Protein AF-A0A952XSJ4-F1 (afdb_monomer)

pLDDT: mean 92.62, std 7.2, range [44.25, 98.31]

Secondary structure (DSSP, 8-state):
--------SSHHHHHHHHHHHHHHHHHTT----TTT-----HHHHHHHTTHHHHHHHHHHHHHHHHSPTT-HHHHHHHHHHHHHHHHHHHTTTTSSTTHHHHHHHHHHHHHHTTPPPPHHHHHHHHHH-GGGHHHHHHHHHHH-B-HHHHHHHHHHHHTT----HHHHHHHHHHHHH--B--SS-HHHHHHHHHTTS-SSSHHHHHHHHHHHHHHS-HHHHHHHHHHTHHHHTS-HHHHHHHHHTHHHHTTSTTTHHHHHHHHHTT--HHHHHHHHHHHHHHH-HHHHHTTHHHHH---TTSTTSS-HHHHHHHHHHHH-SSS-HHHHHHHHHHSHHHHT-GGGTS----

Solvent-accessible surface area (backbone atoms only — not comparable to full-atom values): 19118 Å² total; per-residue (Å²): 138,88,82,85,88,85,88,64,95,45,70,68,53,44,53,49,51,52,53,54,50,32,55,56,31,46,79,71,81,41,73,74,59,71,94,75,63,76,92,63,55,74,70,54,41,46,57,32,66,33,51,69,57,54,54,50,51,52,51,52,50,54,53,53,69,71,46,62,90,88,37,70,68,49,57,53,51,50,52,53,48,51,53,53,48,46,56,38,50,78,70,51,66,40,77,54,65,42,21,57,60,53,51,47,50,52,46,48,53,31,43,74,71,53,44,72,70,55,68,69,52,44,40,46,37,57,58,75,30,76,95,40,28,62,55,48,46,47,25,34,16,53,56,29,37,42,71,68,58,43,51,42,55,45,48,31,49,78,71,61,69,54,87,57,57,65,58,50,42,50,49,26,56,35,57,57,44,28,36,71,45,88,80,84,54,51,55,63,45,52,44,58,51,48,75,77,31,52,52,90,43,70,58,34,28,51,22,40,52,50,36,25,63,41,32,27,29,41,66,57,35,50,52,50,52,62,72,25,39,82,54,29,58,74,32,63,68,48,13,29,49,59,28,59,44,44,47,49,35,52,70,39,77,81,49,23,65,57,51,52,56,57,43,68,78,49,43,34,73,63,6,42,56,42,35,49,49,47,48,35,30,27,68,33,52,72,52,42,65,80,44,44,70,70,68,66,53,77,36,83,92,41,57,36,36,51,55,60,74,56,47,38,53,49,52,22,39,66,71,13,85,48,51,58,67,72,58,44,56,48,44,52,68,71,42,39,64,54,75,70,35,57,57,72,68,66,55,27,60,108

Structure (mmCIF, N/CA/C/O backbone):
data_AF-A0A952XSJ4-F1
#
_entry.id   AF-A0A952XSJ4-F1
#
loop_
_atom_site.group_PDB
_atom_site.id
_atom_site.type_symbol
_atom_site.label_atom_id
_atom_site.label_alt_id
_atom_site.label_comp_id
_atom_site.label_asym_id
_atom_site.label_entity_id
_atom_site.label_seq_id
_atom_site.pdbx_PDB_ins_code
_atom_site.Cartn_x
_atom_site.Cartn_y
_atom_site.Cartn_z
_atom_site.occupancy
_atom_site.B_iso_or_equiv
_atom_site.auth_seq_id
_atom_site.auth_comp_id
_atom_site.auth_asym_id
_atom_site.auth_atom_id
_atom_site.pdbx_PDB_model_num
ATOM 1 N N . MET A 1 1 ? -18.927 10.300 4.069 1.00 52.84 1 MET A N 1
ATOM 2 C CA . MET A 1 1 ? -18.981 10.478 5.535 1.00 52.84 1 MET A CA 1
ATOM 3 C C . MET A 1 1 ? -20.440 10.245 5.851 1.00 52.84 1 MET A C 1
ATOM 5 O O . MET A 1 1 ? -21.240 11.119 5.553 1.00 52.84 1 MET A O 1
ATOM 9 N N . ASP A 1 2 ? -20.777 9.019 6.255 1.00 78.81 2 ASP A N 1
ATOM 10 C CA . ASP A 1 2 ? -22.141 8.480 6.088 1.00 78.81 2 ASP A CA 1
ATOM 11 C C . ASP A 1 2 ? -22.774 8.065 7.432 1.00 78.81 2 ASP A C 1
ATOM 13 O O . ASP A 1 2 ? -23.935 7.665 7.471 1.00 78.81 2 ASP A O 1
ATOM 17 N N . ASP A 1 3 ? -22.018 8.171 8.532 1.00 84.12 3 ASP A N 1
ATOM 18 C CA . ASP A 1 3 ? -22.479 7.901 9.897 1.00 84.12 3 ASP A CA 1
ATOM 19 C C . ASP A 1 3 ? -22.974 9.212 10.544 1.00 84.12 3 ASP A C 1
ATOM 21 O O . ASP A 1 3 ? -22.305 10.243 10.439 1.00 84.12 3 ASP A O 1
ATOM 25 N N . ILE A 1 4 ? -24.128 9.172 11.220 1.00 87.94 4 ILE A N 1
ATOM 26 C CA . ILE A 1 4 ? -24.715 10.303 11.958 1.00 87.94 4 ILE A CA 1
ATOM 27 C C . ILE A 1 4 ? -24.872 9.889 13.423 1.00 87.94 4 ILE A C 1
ATOM 29 O O . ILE A 1 4 ? -25.614 8.953 13.718 1.00 87.94 4 ILE A O 1
ATOM 33 N N . ASP A 1 5 ? -24.220 10.622 14.325 1.00 90.19 5 ASP A N 1
ATOM 34 C CA . ASP A 1 5 ? -24.371 10.478 15.774 1.00 90.19 5 ASP A CA 1
ATOM 35 C C . ASP A 1 5 ? -25.090 11.718 16.330 1.00 90.19 5 ASP A C 1
ATOM 37 O O . ASP A 1 5 ? -24.678 12.849 16.063 1.00 90.19 5 ASP A O 1
ATOM 41 N N . ALA A 1 6 ? -26.158 11.524 17.108 1.00 92.12 6 ALA A N 1
ATOM 42 C CA . ALA A 1 6 ? -26.921 12.609 17.725 1.00 92.12 6 ALA A CA 1
ATOM 43 C C . ALA A 1 6 ? -27.308 12.260 19.169 1.00 92.12 6 ALA A C 1
ATOM 45 O O . ALA A 1 6 ? -27.645 11.114 19.465 1.00 92.12 6 ALA A O 1
ATOM 46 N N . GLY A 1 7 ? -27.245 13.252 20.061 1.00 93.75 7 GLY A N 1
ATOM 47 C CA . GLY A 1 7 ? -27.667 13.128 21.457 1.00 93.75 7 GLY A CA 1
ATOM 48 C C . GLY A 1 7 ? -29.055 13.726 21.677 1.00 93.75 7 GLY A C 1
ATOM 49 O O . GLY A 1 7 ? -29.361 14.778 21.120 1.00 93.75 7 GLY A O 1
ATOM 50 N N . THR A 1 8 ? -29.871 13.063 22.492 1.00 95.12 8 THR A N 1
ATOM 51 C CA . THR A 1 8 ? -31.188 13.532 22.954 1.00 95.12 8 THR A CA 1
ATOM 52 C C . THR A 1 8 ? -31.349 13.197 24.434 1.00 95.12 8 THR A C 1
ATOM 54 O O . THR A 1 8 ? -30.651 12.311 24.938 1.00 95.12 8 THR A O 1
ATOM 57 N N . ASP A 1 9 ? -32.276 13.861 25.125 1.00 95.75 9 ASP A N 1
ATOM 58 C CA . ASP A 1 9 ? -32.458 13.672 26.569 1.00 95.75 9 ASP A CA 1
ATOM 59 C C . ASP A 1 9 ? -33.383 12.486 26.883 1.00 95.75 9 ASP A C 1
ATOM 61 O O . ASP A 1 9 ? -33.280 11.866 27.943 1.00 95.75 9 ASP A O 1
ATOM 65 N N . THR A 1 10 ? -34.266 12.123 25.943 1.00 95.75 10 THR A N 1
ATOM 66 C CA . THR A 1 10 ? -35.238 11.027 26.108 1.00 95.75 10 THR A CA 1
ATOM 67 C C . THR A 1 10 ? -35.289 10.071 24.912 1.00 95.75 10 THR A C 1
ATOM 69 O O . THR A 1 10 ? -34.845 10.385 23.802 1.00 95.75 10 THR A O 1
ATOM 72 N N . ILE A 1 11 ? -35.855 8.876 25.126 1.00 95.38 11 ILE A N 1
ATOM 73 C CA . ILE A 1 11 ? -36.054 7.873 24.064 1.00 95.38 11 ILE A CA 1
ATOM 74 C C . ILE A 1 11 ? -37.115 8.357 23.066 1.00 95.38 11 ILE A C 1
ATOM 76 O O . ILE A 1 11 ? -37.016 8.091 21.867 1.00 95.38 11 ILE A O 1
ATOM 80 N N . GLU A 1 12 ? -38.134 9.068 23.542 1.00 96.62 12 GLU A N 1
ATOM 81 C CA . GLU A 1 12 ? -39.190 9.660 22.729 1.00 96.62 12 GLU A CA 1
ATOM 82 C C . GLU A 1 12 ? -38.618 10.669 21.731 1.00 96.62 12 GLU A C 1
ATOM 84 O O . GLU A 1 12 ? -38.947 10.611 20.543 1.00 96.62 12 GLU A O 1
ATOM 89 N N . GLU A 1 13 ? -37.727 11.551 22.187 1.00 96.94 13 GLU A N 1
ATOM 90 C CA . GLU A 1 13 ? -37.010 12.495 21.327 1.00 96.94 13 GLU A CA 1
ATOM 91 C C . GLU A 1 13 ? -36.115 11.783 20.322 1.00 96.94 13 GLU A C 1
ATOM 93 O O . GLU A 1 13 ? -36.167 12.114 19.139 1.00 96.94 13 GLU A O 1
ATOM 98 N N . ALA A 1 14 ? -35.368 10.759 20.748 1.00 95.62 14 ALA A N 1
ATOM 99 C CA . ALA A 1 14 ? -34.543 9.966 19.839 1.00 95.62 14 ALA A CA 1
ATOM 100 C C . ALA A 1 14 ? -35.386 9.346 18.711 1.00 95.62 14 ALA A C 1
ATOM 102 O O . ALA A 1 14 ? -35.019 9.417 17.539 1.00 95.62 14 ALA A O 1
ATOM 103 N N . LYS A 1 15 ? -36.555 8.776 19.038 1.00 95.19 15 LYS A N 1
ATOM 104 C CA . LYS A 1 15 ? -37.475 8.201 18.041 1.00 95.19 15 LYS A CA 1
ATOM 105 C C . LYS A 1 15 ? -38.037 9.255 17.087 1.00 95.19 15 LYS A C 1
ATOM 107 O O . LYS A 1 15 ? -38.144 8.983 15.891 1.00 95.19 15 LYS A O 1
ATOM 112 N N . ARG A 1 16 ? -38.386 10.446 17.591 1.00 96.56 16 ARG A N 1
ATOM 113 C CA . ARG A 1 16 ? -38.839 11.571 16.752 1.00 96.56 16 ARG A CA 1
ATOM 114 C C . ARG A 1 16 ? -37.724 12.034 15.818 1.00 96.56 16 ARG A C 1
ATOM 116 O O . ARG A 1 16 ? -37.949 12.102 14.616 1.00 96.56 16 ARG A O 1
ATOM 123 N N . LEU A 1 17 ? -36.518 12.237 16.345 1.00 95.50 17 LEU A N 1
ATOM 124 C CA . LEU A 1 17 ? -35.349 12.640 15.568 1.00 95.50 17 LEU A CA 1
ATOM 125 C C . LEU A 1 17 ? -35.023 11.631 14.461 1.00 95.50 17 LEU A C 1
ATOM 127 O O . LEU A 1 17 ? -34.777 12.037 13.328 1.00 95.50 17 LEU A O 1
ATOM 131 N N . LEU A 1 18 ? -35.057 10.327 14.754 1.00 94.69 18 LEU A N 1
ATOM 132 C CA . LEU A 1 18 ? -34.841 9.281 13.749 1.00 94.69 18 LEU A CA 1
ATOM 133 C C . LEU A 1 18 ? -35.898 9.316 12.642 1.00 94.69 18 LEU A C 1
ATOM 135 O O . LEU A 1 18 ? -35.538 9.253 11.468 1.00 94.69 18 LEU A O 1
ATOM 139 N N . ARG A 1 19 ? -37.183 9.448 12.997 1.00 94.00 19 ARG A N 1
ATOM 140 C CA . ARG A 1 19 ? -38.276 9.579 12.021 1.00 94.00 19 ARG A CA 1
ATOM 141 C C . ARG A 1 19 ? -38.070 10.803 11.132 1.00 94.00 19 ARG A C 1
ATOM 143 O O . ARG A 1 19 ? -38.152 10.691 9.914 1.00 94.00 19 ARG A O 1
ATOM 150 N N . ASP A 1 20 ? -37.803 11.954 11.737 1.00 95.12 20 ASP A N 1
ATOM 151 C CA . ASP A 1 20 ? -37.698 13.225 11.021 1.00 95.12 20 ASP A CA 1
ATOM 152 C C . ASP A 1 20 ? -36.444 13.249 10.131 1.00 95.12 20 ASP A C 1
ATOM 154 O O . ASP A 1 20 ? -36.496 13.696 8.986 1.00 95.12 20 ASP A O 1
ATOM 158 N N . THR A 1 21 ? -35.339 12.666 10.607 1.00 93.56 21 THR A N 1
ATOM 159 C CA . THR A 1 21 ? -34.119 12.469 9.812 1.00 93.56 21 THR A CA 1
ATOM 160 C C . THR A 1 21 ? -34.380 11.552 8.623 1.00 93.56 21 THR A C 1
ATOM 162 O O . THR A 1 21 ? -33.985 11.888 7.507 1.00 93.56 21 THR A O 1
ATOM 165 N N . ASP A 1 22 ? -35.063 10.420 8.827 1.00 93.12 22 ASP A N 1
ATOM 166 C CA . ASP A 1 22 ? -35.402 9.525 7.721 1.00 93.12 22 ASP A CA 1
ATOM 167 C C . ASP A 1 22 ? -36.266 10.254 6.689 1.00 93.12 22 ASP A C 1
ATOM 169 O O . ASP A 1 22 ? -35.888 10.250 5.525 1.00 93.12 22 ASP A O 1
ATOM 173 N N . LEU A 1 23 ? -37.323 10.974 7.102 1.00 93.88 23 LEU A N 1
ATOM 174 C CA . LEU A 1 23 ? -38.179 11.790 6.221 1.00 93.88 23 LEU A CA 1
ATOM 175 C C . LEU A 1 23 ? -37.375 12.783 5.367 1.00 93.88 23 LEU A C 1
ATOM 177 O O . LEU A 1 23 ? -37.588 12.877 4.154 1.00 93.88 23 LEU A O 1
ATOM 181 N N . VAL A 1 24 ? -36.413 13.486 5.971 1.00 94.19 24 VAL A N 1
ATOM 182 C CA . VAL A 1 24 ? -35.522 14.400 5.242 1.00 94.19 24 VAL A CA 1
ATOM 183 C C . VAL A 1 24 ? -34.656 13.635 4.243 1.00 94.19 24 VAL A C 1
ATOM 185 O O . VAL A 1 24 ? -34.541 14.053 3.089 1.00 94.19 24 VAL A O 1
ATOM 188 N N . LEU A 1 25 ? -34.078 12.501 4.639 1.00 92.81 25 LEU A N 1
ATOM 189 C CA . LEU A 1 25 ? -33.296 11.656 3.736 1.00 92.81 25 LEU A CA 1
ATOM 190 C C . LEU A 1 25 ? -34.156 11.123 2.583 1.00 92.81 25 LEU A C 1
ATOM 192 O O . LEU A 1 25 ? -33.682 11.095 1.445 1.00 92.81 25 LEU A O 1
ATOM 196 N N . GLN A 1 26 ? -35.433 10.809 2.827 1.00 92.88 26 GLN A N 1
ATOM 197 C CA . GLN A 1 26 ? -36.350 10.340 1.790 1.00 92.88 26 GLN A CA 1
ATOM 198 C C . GLN A 1 26 ? -36.538 11.365 0.677 1.00 92.88 26 GLN A C 1
ATOM 200 O O . GLN A 1 26 ? -36.544 10.981 -0.492 1.00 92.88 26 GLN A O 1
ATOM 205 N N . SER A 1 27 ? -36.613 12.656 1.021 1.00 93.88 27 SER A N 1
ATOM 206 C CA . SER A 1 27 ? -36.717 13.741 0.033 1.00 93.88 27 SER A CA 1
ATOM 207 C C . SER A 1 27 ? -35.510 13.808 -0.914 1.00 93.88 27 SER A C 1
ATOM 209 O O . SER A 1 27 ? -35.606 14.345 -2.014 1.00 93.88 27 SER A O 1
ATOM 211 N N . ARG A 1 28 ? -34.377 13.216 -0.510 1.00 93.06 28 ARG A N 1
ATOM 212 C CA . ARG A 1 28 ? -33.127 13.126 -1.277 1.00 93.06 28 ARG A CA 1
ATOM 213 C C . ARG A 1 28 ? -32.866 11.730 -1.847 1.00 93.06 28 ARG A C 1
ATOM 215 O O . ARG A 1 28 ? -31.742 11.445 -2.246 1.00 93.06 28 ARG A O 1
ATOM 222 N N . SER A 1 29 ? -33.877 10.859 -1.881 1.00 93.19 29 SER A N 1
ATOM 223 C CA . SER A 1 29 ? -33.741 9.451 -2.296 1.00 93.19 29 SER A CA 1
ATOM 224 C C . SER A 1 29 ? -32.734 8.645 -1.458 1.00 93.19 29 SER A C 1
ATOM 226 O O . SER A 1 29 ? -32.122 7.697 -1.944 1.00 93.19 29 SER A O 1
ATOM 228 N N . LEU A 1 30 ? -32.573 9.006 -0.183 1.00 93.06 30 LEU A N 1
ATOM 229 C CA . LEU A 1 30 ? -31.774 8.288 0.810 1.00 93.06 30 LEU A CA 1
ATOM 230 C C . LEU A 1 30 ? -32.684 7.675 1.890 1.00 93.06 30 LEU A C 1
ATOM 232 O O . LEU A 1 30 ? -33.871 8.002 2.001 1.00 93.06 30 LEU A O 1
ATOM 236 N N . ARG A 1 31 ? -32.132 6.748 2.677 1.00 91.19 31 ARG A N 1
ATOM 237 C CA . ARG A 1 31 ? -32.808 6.074 3.798 1.00 91.19 31 ARG A CA 1
ATOM 238 C C . ARG A 1 31 ? -31.820 5.789 4.919 1.00 91.19 31 ARG A C 1
ATOM 240 O O . ARG A 1 31 ? -30.653 5.497 4.648 1.00 91.19 31 ARG A O 1
ATOM 247 N N . LEU A 1 32 ? -32.297 5.802 6.162 1.00 91.50 32 LEU A N 1
ATOM 248 C CA . LEU A 1 32 ? -31.538 5.233 7.274 1.00 91.50 32 LEU A CA 1
ATOM 249 C C . LEU A 1 32 ? -31.487 3.704 7.159 1.00 91.50 32 LEU A C 1
ATOM 251 O O . LEU A 1 32 ? -32.463 3.045 6.797 1.00 91.50 32 LEU A O 1
ATOM 255 N N . ASN A 1 33 ? -30.345 3.111 7.506 1.00 91.50 33 ASN A N 1
ATOM 256 C CA . ASN A 1 33 ? -30.227 1.659 7.586 1.00 91.50 33 ASN A CA 1
ATOM 257 C C . ASN A 1 33 ? -30.772 1.170 8.934 1.00 91.50 33 ASN A C 1
ATOM 259 O O . ASN A 1 33 ? -30.042 1.138 9.923 1.00 91.50 33 ASN A O 1
ATOM 263 N N . ALA A 1 34 ? -32.038 0.748 8.954 1.00 83.25 34 ALA A N 1
ATOM 264 C CA . ALA A 1 34 ? -32.731 0.322 10.171 1.00 83.25 34 ALA A CA 1
ATOM 265 C C . ALA A 1 34 ? -31.995 -0.780 10.961 1.00 83.25 34 ALA A C 1
ATOM 267 O O . ALA A 1 34 ? -32.039 -0.782 12.186 1.00 83.25 34 ALA A O 1
ATOM 268 N N . GLY A 1 35 ? -31.274 -1.684 10.285 1.00 84.88 35 GLY A N 1
ATOM 269 C CA . GLY A 1 35 ? -30.493 -2.738 10.946 1.00 84.88 35 GLY A CA 1
ATOM 270 C C . GLY A 1 35 ? -29.221 -2.234 11.641 1.00 84.88 35 GLY A C 1
ATOM 271 O O . GLY A 1 35 ? -28.662 -2.928 12.491 1.00 84.88 35 GLY A O 1
ATOM 272 N N . LYS A 1 36 ? -28.749 -1.034 11.288 1.00 87.44 36 LYS A N 1
ATOM 273 C CA . LYS A 1 36 ? -27.558 -0.395 11.871 1.00 87.44 36 LYS A CA 1
ATOM 274 C C . LYS A 1 36 ? -27.899 0.752 12.821 1.00 87.44 36 LYS A C 1
ATOM 276 O O . LYS A 1 36 ? -27.089 1.055 13.694 1.00 87.44 36 LYS A O 1
ATOM 281 N N . THR A 1 37 ? -29.069 1.367 12.676 1.00 92.06 37 THR A N 1
ATOM 282 C CA . THR A 1 37 ? -29.550 2.437 13.555 1.00 92.06 37 THR A CA 1
ATOM 283 C C . THR A 1 37 ? -29.823 1.901 14.961 1.00 92.06 37 THR A C 1
ATOM 285 O O . THR A 1 37 ? -30.548 0.923 15.134 1.00 92.06 37 THR A O 1
ATOM 288 N N . LYS A 1 38 ? -29.255 2.550 15.982 1.00 92.12 38 LYS A N 1
ATOM 289 C CA . LYS A 1 38 ? -29.433 2.175 17.391 1.00 92.12 38 LYS A CA 1
ATOM 290 C C . LYS A 1 38 ? -29.711 3.41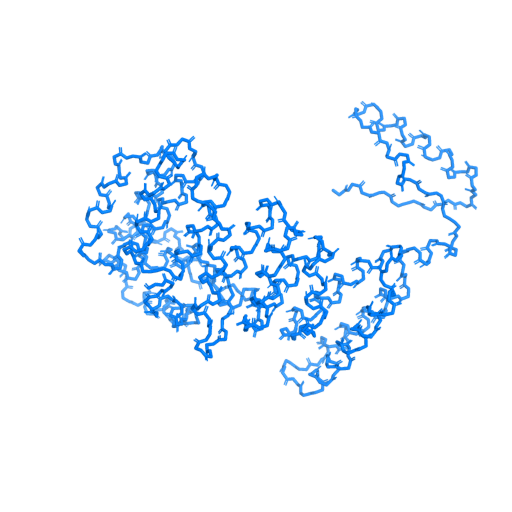2 18.234 1.00 92.12 38 LYS A C 1
ATOM 292 O O . LYS A 1 38 ? -29.005 4.405 18.107 1.00 92.12 38 LYS A O 1
ATOM 297 N N . ILE A 1 39 ? -30.704 3.321 19.114 1.00 94.62 39 ILE A N 1
ATOM 298 C CA . ILE A 1 39 ? -30.856 4.243 20.243 1.00 94.62 39 ILE A CA 1
ATOM 299 C C . ILE A 1 39 ? -30.111 3.599 21.406 1.00 94.62 39 ILE A C 1
ATOM 301 O O . ILE A 1 39 ? -30.397 2.456 21.756 1.00 94.62 39 ILE A O 1
ATOM 305 N N . LEU A 1 40 ? -29.134 4.311 21.954 1.00 94.81 40 LEU A N 1
ATOM 306 C CA . LEU A 1 40 ? -28.295 3.837 23.048 1.00 94.81 40 LEU A CA 1
ATOM 307 C C . LEU A 1 40 ? -28.493 4.759 24.248 1.00 94.81 40 LEU A C 1
ATOM 309 O O . LEU A 1 40 ? -28.513 5.979 24.094 1.00 94.81 40 LEU A O 1
ATOM 313 N N . SER A 1 41 ? -28.579 4.191 25.446 1.00 94.56 41 SER A N 1
ATOM 314 C CA . SER A 1 41 ? -28.410 4.963 26.677 1.00 94.56 41 SER A CA 1
ATOM 315 C C . SER A 1 41 ? -27.001 5.560 26.747 1.00 94.56 41 SER A C 1
ATOM 317 O O . SER A 1 41 ? -26.074 5.097 26.078 1.00 94.56 41 SER A O 1
ATOM 319 N N . ALA A 1 42 ? -26.790 6.551 27.616 1.00 92.12 42 ALA A N 1
ATOM 320 C CA . ALA A 1 42 ? -25.470 7.156 27.799 1.00 92.12 42 ALA A CA 1
ATOM 321 C C . ALA A 1 42 ? -24.378 6.122 28.152 1.00 92.12 42 ALA A C 1
ATOM 323 O O . ALA A 1 42 ? -23.249 6.213 27.667 1.00 92.12 42 ALA A O 1
ATOM 324 N N . ILE A 1 43 ? -24.715 5.109 28.961 1.00 93.06 43 ILE A N 1
ATOM 325 C CA . ILE A 1 43 ? -23.784 4.043 29.363 1.00 93.06 43 ILE A CA 1
ATOM 326 C C . ILE A 1 43 ? -23.441 3.153 28.164 1.00 93.06 43 ILE A C 1
ATOM 328 O O . ILE A 1 43 ? -22.264 2.880 27.911 1.00 93.06 43 ILE A O 1
ATOM 332 N N . GLU A 1 44 ? -24.447 2.729 27.400 1.00 94.12 44 GLU A N 1
ATOM 333 C CA . GLU A 1 44 ? -24.246 1.914 26.200 1.00 94.12 44 GLU A CA 1
ATOM 334 C C . GLU A 1 44 ? -23.473 2.679 25.132 1.00 94.12 44 GLU A C 1
ATOM 336 O O . GLU A 1 44 ? -22.561 2.118 24.534 1.00 94.12 44 GLU A O 1
ATOM 341 N N . ALA A 1 45 ? -23.769 3.964 24.930 1.00 92.38 45 ALA A N 1
ATOM 342 C CA . ALA A 1 45 ? -23.027 4.829 24.026 1.00 92.38 45 ALA A CA 1
ATOM 343 C C . ALA A 1 45 ? -21.558 4.926 24.460 1.00 92.38 45 ALA A C 1
ATOM 345 O O . ALA A 1 45 ? -20.657 4.701 23.653 1.00 92.38 45 ALA A O 1
ATOM 346 N N . PHE A 1 46 ? -21.284 5.162 25.747 1.00 92.19 46 PHE A N 1
ATOM 347 C CA . PHE A 1 46 ? -19.913 5.233 26.259 1.00 92.19 46 PHE A CA 1
ATOM 348 C C . PHE A 1 46 ? -19.116 3.947 25.982 1.00 92.19 46 PHE A C 1
ATOM 350 O O . PHE A 1 46 ? -17.942 4.002 25.591 1.0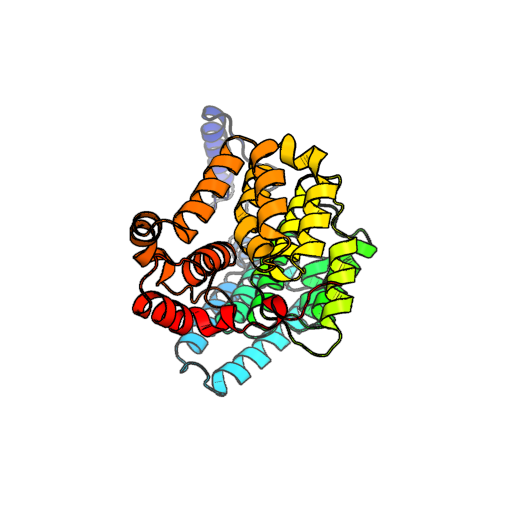0 92.19 46 PHE A O 1
ATOM 357 N N . GLN A 1 47 ? -19.756 2.785 26.146 1.00 92.94 47 GLN A N 1
ATOM 358 C CA . GLN A 1 47 ? -19.169 1.480 25.838 1.00 92.94 47 GLN A CA 1
ATOM 359 C C . GLN A 1 47 ? -19.046 1.240 24.328 1.00 92.94 47 GLN A C 1
ATOM 361 O O . GLN A 1 47 ? -17.999 0.787 23.866 1.00 92.94 47 GLN A O 1
ATOM 366 N N . HIS A 1 48 ? -20.075 1.571 23.550 1.00 93.06 48 HIS A N 1
ATOM 367 C CA . HIS A 1 48 ? -20.122 1.394 22.103 1.00 93.06 48 HIS A CA 1
ATOM 368 C C . HIS A 1 48 ? -19.048 2.232 21.411 1.00 93.06 48 HIS A C 1
ATOM 370 O O . HIS A 1 48 ? -18.265 1.699 20.628 1.00 93.06 48 HIS A O 1
ATOM 376 N N . PHE A 1 49 ? -18.943 3.515 21.761 1.00 92.31 49 PHE A N 1
ATOM 377 C CA . PHE A 1 49 ? -17.942 4.430 21.217 1.00 92.31 49 PHE A CA 1
ATOM 378 C C . PHE A 1 49 ? -16.547 4.232 21.809 1.00 92.31 49 PHE A C 1
ATOM 380 O O . PHE A 1 49 ? -15.592 4.835 21.320 1.00 92.31 49 PHE A O 1
ATOM 387 N N . ARG A 1 50 ? -16.407 3.370 22.828 1.00 94.75 50 ARG A N 1
ATOM 388 C CA . ARG A 1 50 ? -15.126 3.041 23.470 1.00 94.75 50 ARG A CA 1
ATOM 389 C C . ARG A 1 50 ? -14.385 4.297 23.943 1.00 94.75 50 ARG A C 1
ATOM 391 O O . ARG A 1 50 ? -13.166 4.390 23.830 1.00 94.75 50 ARG A O 1
ATOM 398 N N . VAL A 1 51 ? -15.117 5.260 24.513 1.00 93.69 51 VAL A N 1
ATOM 399 C CA . VAL A 1 51 ? -14.611 6.608 24.854 1.00 93.69 51 VAL A CA 1
ATOM 400 C C . VAL A 1 51 ? -13.350 6.550 25.722 1.00 93.69 51 VAL A C 1
ATOM 402 O O . VAL A 1 51 ? -12.396 7.297 25.503 1.00 93.69 51 VAL A O 1
ATOM 405 N N . ARG A 1 52 ? -13.309 5.629 26.694 1.00 94.25 52 ARG A N 1
ATOM 406 C CA . ARG A 1 52 ? -12.128 5.419 27.543 1.00 94.25 52 ARG A CA 1
ATOM 407 C C . ARG A 1 52 ? -10.911 4.953 26.744 1.00 94.25 52 ARG A C 1
ATOM 409 O O . ARG A 1 52 ? -9.821 5.457 26.995 1.00 94.25 52 ARG A O 1
ATOM 416 N N . ASP A 1 53 ? -11.083 4.021 25.809 1.00 96.00 53 ASP A N 1
ATOM 417 C CA . ASP A 1 53 ? -9.977 3.521 24.984 1.00 96.00 53 ASP A CA 1
ATOM 418 C C . ASP A 1 53 ? -9.432 4.626 24.085 1.00 96.00 53 ASP A C 1
ATOM 420 O O . ASP A 1 53 ? -8.220 4.808 24.020 1.00 96.00 53 ASP A O 1
ATOM 424 N N . THR A 1 54 ? -10.314 5.415 23.465 1.00 95.25 54 THR A N 1
ATOM 425 C CA . THR A 1 54 ? -9.922 6.572 22.650 1.00 95.25 54 THR A CA 1
ATOM 426 C C . THR A 1 54 ? -9.054 7.538 23.452 1.00 95.25 54 THR A C 1
ATOM 428 O O . THR A 1 54 ? -7.941 7.836 23.028 1.00 95.25 54 THR A O 1
ATOM 431 N N . ARG A 1 55 ? -9.489 7.921 24.662 1.00 96.56 55 ARG A N 1
ATOM 432 C CA . ARG A 1 55 ? -8.711 8.797 25.558 1.00 96.56 55 ARG A CA 1
ATOM 433 C C . ARG A 1 55 ? -7.368 8.193 25.971 1.00 96.56 55 ARG A C 1
ATOM 435 O O . ARG A 1 55 ? -6.400 8.922 26.169 1.00 96.56 55 ARG A O 1
ATOM 442 N N . VAL A 1 56 ? -7.297 6.875 26.165 1.00 96.75 56 VAL A N 1
ATOM 443 C CA . VAL A 1 56 ? -6.032 6.193 26.484 1.00 96.75 56 VAL A CA 1
ATOM 444 C C . VAL A 1 56 ? -5.082 6.246 25.290 1.00 96.75 56 VAL A C 1
ATOM 446 O O . VAL A 1 56 ? -3.910 6.562 25.476 1.00 96.75 56 VAL A O 1
ATOM 449 N N . LEU A 1 57 ? -5.578 5.988 24.078 1.00 97.25 57 LEU A N 1
ATOM 450 C CA . LEU A 1 57 ? -4.780 6.091 22.859 1.00 97.25 57 LEU A CA 1
ATOM 451 C C . LEU A 1 57 ? -4.293 7.526 22.616 1.00 97.25 57 LEU A C 1
ATOM 453 O O . LEU A 1 57 ? -3.125 7.689 22.280 1.00 97.25 57 LEU A O 1
ATOM 457 N N . ASP A 1 58 ? -5.125 8.544 22.872 1.00 97.62 58 ASP A N 1
ATOM 458 C CA . ASP A 1 58 ? -4.718 9.959 22.808 1.00 97.62 58 ASP A CA 1
ATOM 459 C C . ASP A 1 58 ? -3.520 10.233 23.724 1.00 97.62 58 ASP A C 1
ATOM 461 O O . ASP A 1 58 ? -2.518 10.803 23.301 1.00 97.62 58 ASP A O 1
ATOM 465 N N . LYS A 1 59 ? -3.593 9.771 24.979 1.00 97.44 59 LYS A N 1
ATOM 466 C CA . LYS A 1 59 ? -2.514 9.956 25.959 1.00 97.44 59 LYS A CA 1
ATOM 467 C C . LYS A 1 59 ? -1.231 9.230 25.567 1.00 97.44 59 LYS A C 1
ATOM 469 O O . LYS A 1 59 ? -0.152 9.786 25.745 1.00 97.44 59 LYS A O 1
ATOM 474 N N . ILE A 1 60 ? -1.340 8.002 25.055 1.00 96.19 60 ILE A N 1
ATOM 475 C CA . ILE A 1 60 ? -0.181 7.235 24.576 1.00 96.19 60 ILE A CA 1
ATOM 476 C C . ILE A 1 60 ? 0.476 7.968 23.407 1.00 96.19 60 ILE A C 1
ATOM 478 O O . ILE A 1 60 ? 1.690 8.135 23.399 1.00 96.19 60 ILE A O 1
ATOM 482 N N . GLU A 1 61 ? -0.319 8.434 22.448 1.00 95.94 61 GLU A N 1
ATOM 483 C CA . GLU A 1 61 ? 0.183 9.152 21.282 1.00 95.94 61 GLU A CA 1
ATOM 484 C C . GLU A 1 61 ? 0.838 10.483 21.674 1.00 95.94 61 GLU A C 1
ATOM 486 O O . GLU A 1 61 ? 1.965 10.739 21.263 1.00 95.94 61 GLU A O 1
ATOM 491 N N . SER A 1 62 ? 0.210 11.277 22.551 1.00 96.75 62 SER A N 1
ATOM 492 C CA . SER A 1 62 ? 0.808 12.516 23.074 1.00 96.75 62 SER A CA 1
ATOM 493 C C . SER A 1 62 ? 2.110 12.265 23.835 1.00 96.75 62 SER A C 1
ATOM 495 O O . SER A 1 62 ? 3.064 13.028 23.695 1.00 96.75 62 SER A O 1
ATOM 497 N N . TYR A 1 63 ? 2.179 11.189 24.624 1.00 96.12 63 TYR A N 1
ATOM 498 C CA . TYR A 1 63 ? 3.412 10.806 25.307 1.00 96.12 63 TYR A CA 1
ATOM 499 C C . TYR A 1 63 ? 4.519 10.457 24.306 1.00 96.12 63 TYR A C 1
ATOM 501 O O . TYR A 1 63 ? 5.627 10.975 24.424 1.00 96.12 63 TYR A O 1
ATOM 509 N N . LEU A 1 64 ? 4.223 9.637 23.295 1.00 95.69 64 LEU A N 1
ATOM 510 C CA . LEU A 1 64 ? 5.197 9.256 22.271 1.00 95.69 64 LEU A CA 1
ATOM 511 C C . LEU A 1 64 ? 5.648 10.457 21.425 1.00 95.69 64 LEU A C 1
ATOM 513 O O . LEU A 1 64 ? 6.829 10.558 21.109 1.00 95.69 64 LEU A O 1
ATOM 517 N N . ASP A 1 65 ? 4.742 11.387 21.111 1.00 94.81 65 ASP A N 1
ATOM 518 C CA . ASP A 1 65 ? 5.058 12.633 20.400 1.00 94.81 65 ASP A CA 1
ATOM 519 C C . ASP A 1 65 ? 5.929 13.594 21.223 1.00 94.81 65 ASP A C 1
ATOM 521 O O . ASP A 1 65 ? 6.682 14.378 20.648 1.00 94.81 65 ASP A O 1
ATOM 525 N N . SER A 1 66 ? 5.861 13.525 22.557 1.00 95.56 66 SER A N 1
ATOM 526 C CA . SER A 1 66 ? 6.716 14.325 23.447 1.00 95.56 66 SER A CA 1
ATOM 527 C C . SER A 1 66 ? 8.158 13.812 23.535 1.00 95.56 66 SER A C 1
ATOM 529 O O . SER A 1 66 ? 9.049 14.539 23.976 1.00 95.56 66 SER A O 1
ATOM 531 N N . LEU A 1 67 ? 8.406 12.564 23.122 1.00 93.06 67 LEU A N 1
ATOM 532 C CA . LEU A 1 67 ? 9.733 11.966 23.160 1.00 93.06 67 LEU A CA 1
ATOM 533 C C . LEU A 1 67 ? 10.548 12.368 21.919 1.00 93.06 67 LEU A C 1
ATOM 535 O O . LEU A 1 67 ? 10.008 12.453 20.814 1.00 93.06 67 LEU A O 1
ATOM 539 N N . PRO A 1 68 ? 11.874 12.546 22.052 1.00 89.69 68 PRO A N 1
ATOM 540 C CA . PRO A 1 68 ? 12.744 12.707 20.894 1.00 89.69 68 PRO A CA 1
ATOM 541 C C . PRO A 1 68 ? 12.629 11.515 19.934 1.00 89.69 68 PRO A C 1
ATOM 543 O O . PRO A 1 68 ? 12.521 10.360 20.358 1.00 89.69 68 PRO A O 1
ATOM 546 N N . LYS A 1 69 ? 12.703 11.775 18.624 1.00 81.56 69 LYS A N 1
ATOM 547 C CA . LYS A 1 69 ? 12.700 10.710 17.608 1.00 81.56 69 LYS A CA 1
ATOM 548 C C . LYS A 1 69 ? 13.858 9.737 17.854 1.00 81.56 69 LYS A C 1
ATOM 550 O O . LYS A 1 69 ? 15.005 10.161 17.940 1.00 81.56 69 LYS A O 1
ATOM 555 N N . GLY A 1 70 ? 13.548 8.442 17.930 1.00 78.00 70 GLY A N 1
ATOM 556 C CA . GLY A 1 70 ? 14.535 7.385 18.182 1.00 78.00 70 GLY A CA 1
ATOM 557 C C . GLY A 1 70 ? 14.965 7.245 19.647 1.00 78.00 70 GLY A C 1
ATOM 558 O O . GLY A 1 70 ? 15.944 6.561 19.927 1.00 78.00 70 GLY A O 1
ATOM 559 N N . ALA A 1 71 ? 14.268 7.884 20.594 1.00 88.00 71 ALA A N 1
ATOM 560 C CA . ALA A 1 71 ? 14.556 7.704 22.012 1.00 88.00 71 ALA A CA 1
ATOM 561 C C . ALA A 1 71 ? 14.293 6.244 22.454 1.00 88.00 71 ALA A C 1
ATOM 563 O O . ALA A 1 71 ? 13.187 5.745 22.236 1.00 88.00 71 ALA A O 1
ATOM 564 N N . PRO A 1 72 ? 15.213 5.586 23.191 1.00 91.00 72 PRO A N 1
ATOM 565 C CA . PRO A 1 72 ? 15.006 4.221 23.700 1.00 91.00 72 PRO A CA 1
ATOM 566 C C . PRO A 1 72 ? 13.752 4.058 24.575 1.00 91.00 72 PRO A C 1
ATOM 568 O O . PRO A 1 72 ? 13.169 2.976 24.670 1.00 91.00 72 PRO A O 1
ATOM 571 N N . ALA A 1 73 ? 13.320 5.142 25.228 1.00 92.31 73 ALA A N 1
ATOM 572 C CA . ALA A 1 73 ? 12.077 5.176 25.992 1.00 92.31 73 ALA A CA 1
ATOM 573 C C . ALA A 1 73 ? 10.836 4.965 25.103 1.00 92.31 73 ALA A C 1
ATOM 575 O O . ALA A 1 73 ? 9.900 4.288 25.532 1.00 92.31 73 ALA A O 1
ATOM 576 N N . ALA A 1 74 ? 10.844 5.485 23.868 1.00 93.19 74 ALA A N 1
ATOM 577 C CA . ALA A 1 74 ? 9.749 5.315 22.917 1.00 93.19 74 ALA A CA 1
ATOM 578 C C . ALA A 1 74 ? 9.626 3.847 22.492 1.00 93.19 74 ALA A C 1
ATOM 580 O O . ALA A 1 74 ? 8.538 3.282 22.576 1.00 93.19 74 ALA A O 1
ATOM 581 N N . ASP A 1 75 ? 10.742 3.197 22.153 1.00 93.25 75 ASP A N 1
ATOM 582 C CA . ASP A 1 75 ? 10.760 1.777 21.777 1.00 93.25 75 ASP A CA 1
ATOM 583 C C . ASP A 1 75 ? 10.268 0.878 22.913 1.00 93.25 75 ASP A C 1
ATOM 585 O O . ASP A 1 75 ? 9.474 -0.044 22.702 1.00 93.25 75 ASP A O 1
ATOM 589 N N . ARG A 1 76 ? 10.680 1.173 24.153 1.00 95.06 76 ARG A N 1
ATOM 590 C CA . ARG A 1 76 ? 10.197 0.451 25.336 1.00 95.06 76 ARG A CA 1
ATOM 591 C C . ARG A 1 76 ? 8.688 0.619 25.519 1.00 95.06 76 ARG A C 1
ATOM 593 O O . ARG A 1 76 ? 7.993 -0.370 25.761 1.00 95.06 76 ARG A O 1
ATOM 600 N N . ALA A 1 77 ? 8.179 1.845 25.398 1.00 95.62 77 ALA A N 1
ATOM 601 C CA . ALA A 1 77 ? 6.753 2.133 25.518 1.00 95.62 77 ALA A CA 1
ATOM 602 C C . ALA A 1 77 ? 5.939 1.441 24.412 1.00 95.62 77 ALA A C 1
ATOM 604 O O . ALA A 1 77 ? 4.935 0.792 24.709 1.00 95.62 77 ALA A O 1
ATOM 605 N N . LEU A 1 78 ? 6.408 1.499 23.164 1.00 96.50 78 LEU A N 1
ATOM 606 C CA . LEU A 1 78 ? 5.794 0.834 22.013 1.00 96.50 78 LEU A CA 1
ATOM 607 C C . LEU A 1 78 ? 5.801 -0.692 22.157 1.00 96.50 78 LEU A C 1
ATOM 609 O O . LEU A 1 78 ? 4.791 -1.328 21.874 1.00 96.50 78 LEU A O 1
ATOM 613 N N . SER A 1 79 ? 6.875 -1.282 22.685 1.00 96.44 79 SER A N 1
ATOM 614 C CA . SER A 1 79 ? 6.948 -2.722 22.969 1.00 96.44 79 SER A CA 1
ATOM 615 C C . SER A 1 79 ? 5.934 -3.167 24.028 1.00 96.44 79 SER A C 1
ATOM 617 O O . SER A 1 79 ? 5.260 -4.190 23.873 1.00 96.44 79 SER A O 1
ATOM 619 N N . ILE A 1 80 ? 5.785 -2.404 25.116 1.00 96.75 80 ILE A N 1
ATOM 620 C CA . ILE A 1 80 ? 4.760 -2.671 26.137 1.00 96.75 80 ILE A CA 1
ATOM 621 C C . ILE A 1 80 ? 3.362 -2.519 25.529 1.00 96.75 80 ILE A C 1
ATOM 623 O O . ILE A 1 80 ? 2.505 -3.381 25.731 1.00 96.75 80 ILE A O 1
ATOM 627 N N . PHE A 1 81 ? 3.145 -1.455 24.758 1.00 97.12 81 PHE A N 1
ATOM 628 C CA . PHE A 1 81 ? 1.879 -1.172 24.097 1.00 97.12 81 PHE A CA 1
ATOM 629 C C . PHE A 1 81 ? 1.480 -2.282 23.115 1.00 97.12 81 PHE A C 1
ATOM 631 O O . PHE A 1 81 ? 0.385 -2.826 23.234 1.00 97.12 81 PHE A O 1
ATOM 638 N N . ALA A 1 82 ? 2.377 -2.689 22.215 1.00 97.44 82 ALA A N 1
ATOM 639 C CA . ALA A 1 82 ? 2.139 -3.753 21.243 1.00 97.44 82 ALA A CA 1
ATOM 640 C C . ALA A 1 82 ? 1.789 -5.087 21.924 1.00 97.44 82 ALA A C 1
ATOM 642 O O . ALA A 1 82 ? 0.797 -5.717 21.559 1.00 97.44 82 ALA A O 1
ATOM 643 N N . ARG A 1 83 ? 2.527 -5.478 22.975 1.00 96.88 83 ARG A N 1
ATOM 644 C CA . ARG A 1 83 ? 2.220 -6.687 23.765 1.00 96.88 83 ARG A CA 1
ATOM 645 C C . ARG A 1 83 ? 0.866 -6.604 24.465 1.00 96.88 83 ARG A C 1
ATOM 647 O O . ARG A 1 83 ? 0.120 -7.580 24.494 1.00 96.88 83 ARG A O 1
ATOM 654 N N . ALA A 1 84 ? 0.529 -5.448 25.035 1.00 96.75 84 ALA A N 1
ATOM 655 C CA . ALA A 1 84 ? -0.765 -5.250 25.682 1.00 96.75 84 ALA A CA 1
ATOM 656 C C . ALA A 1 84 ? -1.925 -5.355 24.680 1.00 96.75 84 ALA A C 1
ATOM 658 O O . ALA A 1 84 ? -2.988 -5.878 25.013 1.00 96.75 84 ALA A O 1
ATOM 659 N N . VAL A 1 85 ? -1.722 -4.870 23.457 1.00 96.69 85 VAL A N 1
ATOM 660 C CA . VAL A 1 85 ? -2.717 -4.910 22.382 1.00 96.69 85 VAL A CA 1
ATOM 661 C C . VAL A 1 85 ? -2.910 -6.330 21.874 1.00 96.69 85 VAL A C 1
ATOM 663 O O . VAL A 1 85 ? -4.052 -6.764 21.769 1.00 96.69 85 VAL A O 1
ATOM 666 N N . ASP A 1 86 ? -1.826 -7.060 21.627 1.00 96.94 86 ASP A N 1
ATOM 667 C CA . ASP A 1 86 ? -1.871 -8.470 21.233 1.00 96.94 86 ASP A CA 1
ATOM 668 C C . ASP A 1 86 ? -2.602 -9.324 22.281 1.00 96.94 86 ASP A C 1
ATOM 670 O O . ASP A 1 86 ? -3.553 -10.042 21.967 1.00 96.94 86 ASP A O 1
ATOM 674 N N . LYS A 1 87 ? -2.284 -9.125 23.569 1.00 97.06 87 LYS A N 1
ATOM 675 C CA . LYS A 1 87 ? -3.007 -9.768 24.676 1.00 97.06 87 LYS A CA 1
ATOM 676 C C . LYS A 1 87 ? -4.497 -9.413 24.699 1.00 97.06 87 LYS A C 1
ATOM 678 O O . LYS A 1 87 ? -5.337 -10.284 24.896 1.00 97.06 87 LYS A O 1
ATOM 683 N N . LYS A 1 88 ? -4.858 -8.141 24.511 1.00 96.31 88 LYS A N 1
ATOM 684 C CA . LYS A 1 88 ? -6.271 -7.731 24.438 1.00 96.31 88 LYS A CA 1
ATOM 685 C C . LYS A 1 88 ? -6.972 -8.354 23.228 1.00 96.31 88 LYS A C 1
ATOM 687 O O . LYS A 1 88 ? -8.138 -8.735 23.324 1.00 96.31 88 LYS A O 1
ATOM 692 N N . TYR A 1 89 ? -6.276 -8.465 22.100 1.00 96.94 89 TYR A N 1
ATOM 693 C CA . TYR A 1 89 ? -6.814 -9.063 20.887 1.00 96.94 89 TYR A CA 1
ATOM 694 C C . TYR A 1 89 ? -7.127 -10.546 21.081 1.00 96.94 89 TYR A C 1
ATOM 696 O O . TYR A 1 89 ? -8.255 -10.958 20.807 1.00 96.94 89 TYR A O 1
ATOM 704 N N . SER A 1 90 ? -6.189 -11.321 21.635 1.00 95.25 90 SER A N 1
ATOM 705 C CA . SER A 1 90 ? -6.394 -12.752 21.905 1.00 95.25 90 SER A CA 1
ATOM 706 C C . SER A 1 90 ? -7.541 -13.016 22.888 1.00 95.25 90 SER A C 1
ATOM 708 O O . SER A 1 90 ? -8.230 -14.026 22.782 1.00 95.25 90 SER A O 1
ATOM 710 N N . GLN A 1 91 ? -7.832 -12.062 23.776 1.00 95.94 91 GLN A N 1
ATOM 711 C CA . GLN A 1 91 ? -8.979 -12.087 24.691 1.00 95.94 91 GLN A CA 1
ATOM 712 C C . GLN A 1 91 ? -10.309 -11.640 24.050 1.00 95.94 91 GLN A C 1
ATOM 714 O O . GLN A 1 91 ? -11.330 -11.565 24.730 1.00 95.94 91 GLN A O 1
ATOM 719 N N . GLY A 1 92 ? -10.331 -11.308 22.755 1.00 95.06 92 GLY A N 1
ATOM 720 C CA . GLY A 1 92 ? -11.538 -10.871 22.046 1.00 95.06 92 GLY A CA 1
ATOM 721 C C . GLY A 1 92 ? -12.003 -9.450 22.385 1.00 95.06 92 GLY A C 1
ATOM 722 O O . GLY A 1 92 ? -13.133 -9.085 22.063 1.00 95.06 92 GLY A O 1
ATOM 723 N N . TYR A 1 93 ? -11.147 -8.623 22.994 1.00 95.06 93 TYR A N 1
ATOM 724 C CA . TYR A 1 93 ? -11.502 -7.295 23.516 1.00 95.06 93 TYR A CA 1
ATOM 725 C C . TYR A 1 93 ? -12.049 -6.315 22.462 1.00 95.06 93 TYR A C 1
ATOM 727 O O . TYR A 1 93 ? -12.797 -5.391 22.796 1.00 95.06 93 TYR A O 1
ATOM 735 N N . PHE A 1 94 ? -11.670 -6.508 21.195 1.00 95.75 94 PHE A N 1
ATOM 736 C CA . PHE A 1 94 ? -12.010 -5.630 20.072 1.00 95.75 94 PHE A CA 1
ATOM 737 C C . PHE A 1 94 ? -13.242 -6.084 19.270 1.00 95.75 94 PHE A C 1
ATOM 739 O O . PHE A 1 94 ? -13.571 -5.446 18.275 1.00 95.75 94 PHE A O 1
ATOM 746 N N . LYS A 1 95 ? -13.936 -7.156 19.682 1.00 91.62 95 LYS A N 1
ATOM 747 C CA . LYS A 1 95 ? -15.082 -7.715 18.936 1.00 91.62 95 LYS A CA 1
ATOM 748 C C . LYS A 1 95 ? -16.361 -6.868 19.005 1.00 91.62 95 LYS A C 1
ATOM 750 O O . LYS A 1 95 ? -17.219 -7.005 18.143 1.00 91.62 95 LYS A O 1
ATOM 755 N N . ASN A 1 96 ? -16.494 -6.010 20.017 1.00 89.44 96 ASN A N 1
ATOM 756 C CA . ASN A 1 96 ? -17.737 -5.293 20.315 1.00 89.44 96 ASN A CA 1
ATOM 757 C C . ASN A 1 96 ? -17.616 -3.783 20.072 1.00 89.44 96 ASN A C 1
ATOM 759 O O . ASN A 1 96 ? -16.555 -3.192 20.293 1.00 89.44 96 ASN A O 1
ATOM 763 N N . GLY A 1 97 ? -18.737 -3.153 19.702 1.00 88.94 97 GLY A N 1
ATOM 764 C CA . GLY A 1 97 ? -18.828 -1.709 19.463 1.00 88.94 97 GLY A CA 1
ATOM 765 C C . GLY A 1 97 ? -17.779 -1.220 18.462 1.00 88.94 97 GLY A C 1
ATOM 766 O O . GLY A 1 97 ? -17.450 -1.909 17.501 1.00 88.94 97 GLY A O 1
ATOM 767 N N . ASN A 1 98 ? -17.181 -0.065 18.738 1.00 93.75 98 ASN A N 1
ATOM 768 C CA . ASN A 1 98 ? -16.082 0.499 17.956 1.00 93.75 98 ASN A CA 1
ATOM 769 C C . ASN A 1 98 ? -14.721 -0.178 18.219 1.00 93.75 98 ASN A C 1
ATOM 771 O O . ASN A 1 98 ? -13.679 0.413 17.940 1.00 93.75 98 ASN A O 1
ATOM 775 N N . GLY A 1 99 ? -14.692 -1.412 18.734 1.00 95.56 99 GLY A N 1
ATOM 776 C CA . GLY A 1 99 ? -13.459 -2.151 19.010 1.00 95.56 99 GLY A CA 1
ATOM 777 C C . GLY A 1 99 ? -12.538 -2.282 17.790 1.00 95.56 99 GLY A C 1
ATOM 778 O O . GLY A 1 99 ? -11.336 -2.053 17.913 1.00 95.56 99 GLY A O 1
ATOM 779 N N . GLU A 1 100 ? -13.087 -2.532 16.597 1.00 94.81 100 GLU A N 1
ATOM 780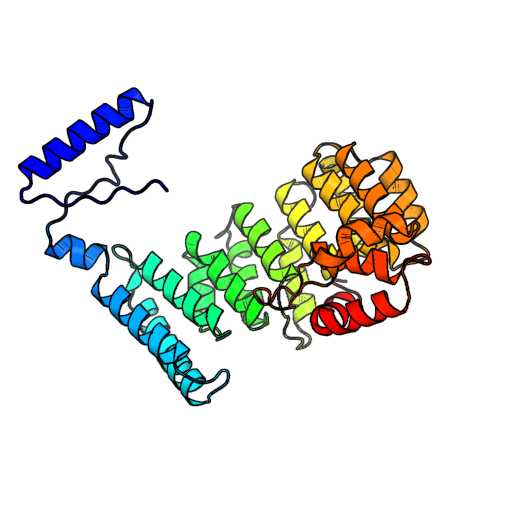 C CA . GLU A 1 100 ? -12.302 -2.567 15.353 1.00 94.81 100 GLU A CA 1
ATOM 781 C C . GLU A 1 100 ? -11.696 -1.191 15.008 1.00 94.81 100 GLU A C 1
ATOM 783 O O . GLU A 1 100 ? -10.540 -1.116 14.588 1.00 94.81 100 GLU A O 1
ATOM 788 N N . LYS A 1 101 ? -12.416 -0.085 15.268 1.00 95.00 101 LYS A N 1
ATOM 789 C CA . LYS A 1 101 ? -11.882 1.282 15.104 1.00 95.00 101 LYS A CA 1
ATOM 790 C C . LYS A 1 101 ? -10.718 1.538 16.074 1.00 95.00 101 LYS A C 1
ATOM 792 O O . LYS A 1 101 ? -9.706 2.111 15.669 1.00 95.00 101 LYS A O 1
ATOM 797 N N . ILE A 1 102 ? -10.820 1.067 17.322 1.00 97.56 102 ILE A N 1
ATOM 798 C CA . ILE A 1 102 ? -9.726 1.138 18.307 1.00 97.56 102 ILE A CA 1
ATOM 799 C C . ILE A 1 102 ? -8.516 0.320 17.836 1.00 97.56 102 ILE A C 1
ATOM 801 O O . ILE A 1 102 ? -7.394 0.824 17.872 1.00 97.56 102 ILE A O 1
ATOM 805 N N . LEU A 1 103 ? -8.722 -0.904 17.340 1.00 97.88 103 LEU A N 1
ATOM 806 C CA . LEU A 1 103 ? -7.638 -1.735 16.809 1.00 97.88 103 LEU A CA 1
ATOM 807 C C . LEU A 1 103 ? -6.958 -1.076 15.599 1.00 97.88 103 LEU A C 1
ATOM 809 O O . LEU A 1 103 ? -5.730 -1.011 15.550 1.00 97.88 103 LEU A O 1
ATOM 813 N N . LYS A 1 104 ? -7.734 -0.501 14.670 1.00 97.94 104 LYS A N 1
ATOM 814 C CA . LYS A 1 104 ? -7.202 0.281 13.542 1.00 97.94 104 LYS A CA 1
ATOM 815 C C . LYS A 1 104 ? -6.314 1.424 14.015 1.00 97.94 104 LYS A C 1
ATOM 817 O O . LYS A 1 104 ? -5.218 1.609 13.491 1.00 97.94 104 LYS A O 1
ATOM 822 N N . ARG A 1 105 ? -6.780 2.188 15.008 1.00 97.62 105 ARG A N 1
ATOM 823 C CA . ARG A 1 105 ? -6.035 3.325 15.555 1.00 97.62 105 ARG A CA 1
ATOM 824 C C . ARG A 1 105 ? -4.735 2.876 16.218 1.00 97.62 105 ARG A C 1
ATOM 826 O O . ARG A 1 105 ? -3.704 3.504 16.007 1.00 97.62 105 ARG A O 1
ATOM 833 N N . THR A 1 106 ? -4.757 1.756 16.933 1.00 97.94 106 THR A N 1
ATOM 834 C CA . THR A 1 106 ? -3.549 1.141 17.484 1.00 97.94 106 THR A CA 1
ATOM 835 C C . THR A 1 106 ? -2.532 0.775 16.403 1.00 97.94 106 THR A C 1
ATOM 837 O O . THR A 1 106 ? -1.367 1.151 16.518 1.00 97.94 106 THR A O 1
ATOM 840 N N . ILE A 1 107 ? -2.958 0.096 15.332 1.00 98.31 107 ILE A N 1
ATOM 841 C CA . ILE A 1 107 ? -2.083 -0.205 14.186 1.00 98.31 107 ILE A CA 1
ATOM 842 C C . ILE A 1 107 ? -1.551 1.103 13.574 1.00 98.31 107 ILE A C 1
ATOM 844 O O . ILE A 1 107 ? -0.380 1.196 13.218 1.00 98.31 107 ILE A O 1
ATOM 848 N N . GLY A 1 108 ? -2.390 2.140 13.499 1.00 97.75 108 GLY A N 1
ATOM 849 C CA . GLY A 1 108 ? -2.012 3.482 13.057 1.00 97.75 108 GLY A CA 1
ATOM 850 C C . GLY A 1 108 ? -0.891 4.110 13.890 1.00 97.75 108 GLY A C 1
ATOM 851 O O . GLY A 1 108 ? 0.063 4.631 13.314 1.00 97.75 108 GLY A O 1
ATOM 852 N N . ILE A 1 109 ? -0.959 4.005 15.220 1.00 97.25 109 ILE A N 1
ATOM 853 C CA . ILE A 1 109 ? 0.106 4.459 16.128 1.00 97.25 109 ILE A CA 1
ATOM 854 C C . ILE A 1 109 ? 1.398 3.691 15.834 1.00 97.25 109 ILE A C 1
ATOM 856 O O . ILE A 1 109 ? 2.433 4.306 15.595 1.00 97.25 109 ILE A O 1
ATOM 860 N N . LEU A 1 110 ? 1.343 2.359 15.757 1.00 97.19 110 LEU A N 1
ATOM 861 C CA . LEU A 1 110 ? 2.523 1.546 15.437 1.00 97.19 110 LEU A CA 1
ATOM 862 C C . LEU A 1 110 ? 3.125 1.921 14.070 1.00 97.19 110 LEU A C 1
ATOM 864 O O . LEU A 1 110 ? 4.337 2.085 13.950 1.00 97.19 110 LEU A O 1
ATOM 868 N N . ASN A 1 111 ? 2.286 2.185 13.064 1.00 96.56 111 ASN A N 1
ATOM 869 C CA . ASN A 1 111 ? 2.717 2.681 11.756 1.00 96.56 111 ASN A CA 1
ATOM 870 C C . ASN A 1 111 ? 3.412 4.046 11.828 1.00 96.56 111 ASN A C 1
ATOM 872 O O . ASN A 1 111 ? 4.415 4.249 11.145 1.00 96.56 111 ASN A O 1
ATOM 876 N N . LYS A 1 112 ? 2.890 4.989 12.626 1.00 94.19 112 LYS A N 1
ATOM 877 C CA . LYS A 1 112 ? 3.456 6.341 12.792 1.00 94.19 112 LYS A CA 1
ATOM 878 C C . LYS A 1 112 ? 4.892 6.285 13.312 1.00 94.19 112 LYS A C 1
ATOM 880 O O . LYS A 1 112 ? 5.742 7.026 12.823 1.00 94.19 112 LYS A O 1
ATOM 885 N N . TYR A 1 113 ? 5.170 5.368 14.237 1.00 93.81 113 TYR A N 1
ATOM 886 C CA . TYR A 1 113 ? 6.498 5.191 14.834 1.00 93.81 113 TYR A CA 1
ATOM 887 C C . TYR A 1 113 ? 7.319 4.063 14.198 1.00 93.81 113 TYR A C 1
ATOM 889 O O . TYR A 1 113 ? 8.369 3.713 14.720 1.00 93.81 113 TYR A O 1
ATOM 897 N N . SER A 1 114 ? 6.885 3.512 13.056 1.00 94.31 114 SER A N 1
ATOM 898 C CA . SER A 1 114 ? 7.576 2.406 12.367 1.00 94.31 114 SER A CA 1
ATOM 899 C C . SER A 1 114 ? 7.832 1.181 13.260 1.00 94.31 114 SER A C 1
ATOM 901 O O . SER A 1 114 ? 8.818 0.468 13.073 1.00 94.31 114 SER A O 1
ATOM 903 N N . PHE A 1 115 ? 6.946 0.929 14.226 1.00 96.00 115 PHE A N 1
ATOM 904 C CA . PHE A 1 115 ? 7.043 -0.197 15.145 1.00 96.00 115 PHE A CA 1
ATOM 905 C C . PHE A 1 115 ? 6.246 -1.385 14.612 1.00 96.00 115 PHE A C 1
ATOM 907 O O . PHE A 1 115 ? 5.100 -1.232 14.184 1.00 96.00 115 PHE A O 1
ATOM 914 N N . ARG A 1 116 ? 6.848 -2.573 14.632 1.00 96.94 116 ARG A N 1
ATOM 915 C CA . ARG A 1 116 ? 6.269 -3.767 14.015 1.00 96.94 116 ARG A CA 1
ATOM 916 C C . ARG A 1 116 ? 5.098 -4.318 14.831 1.00 96.94 116 ARG A C 1
ATOM 918 O O . ARG A 1 116 ? 5.163 -4.401 16.058 1.00 96.94 116 ARG A O 1
ATOM 925 N N . LEU A 1 117 ? 4.036 -4.721 14.140 1.00 97.75 117 LEU A N 1
ATO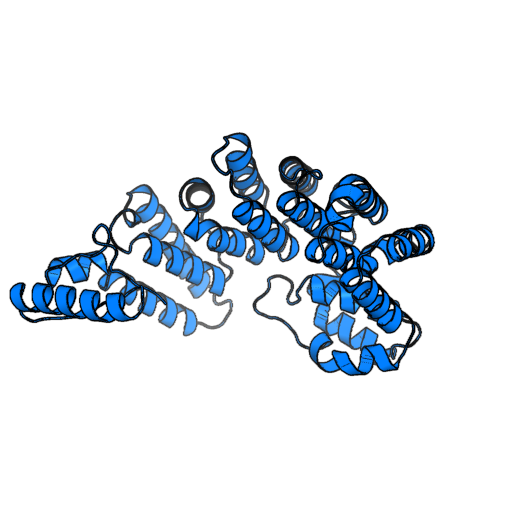M 926 C CA . LEU A 1 117 ? 2.955 -5.506 14.724 1.00 97.75 117 LEU A CA 1
ATOM 927 C C . LEU A 1 117 ? 3.463 -6.881 15.181 1.00 97.75 117 LEU A C 1
ATOM 929 O O . LEU A 1 117 ? 4.199 -7.517 14.437 1.00 97.75 117 LEU A O 1
ATOM 933 N N . PRO A 1 118 ? 3.031 -7.388 16.347 1.00 97.44 118 PRO A N 1
ATOM 934 C CA . PRO A 1 118 ? 3.286 -8.776 16.722 1.00 97.44 118 PRO A CA 1
ATOM 935 C C . PRO A 1 118 ? 2.795 -9.748 15.641 1.00 97.44 118 PRO A C 1
ATOM 937 O O . PRO A 1 118 ? 1.688 -9.585 15.130 1.00 97.44 118 PRO A O 1
ATOM 940 N N . ASP A 1 119 ? 3.594 -10.763 15.315 1.00 97.12 119 ASP A N 1
ATOM 941 C CA . ASP A 1 119 ? 3.372 -11.646 14.158 1.00 97.12 119 ASP A CA 1
ATOM 942 C C . ASP A 1 119 ? 2.005 -12.343 14.205 1.00 97.12 119 ASP A C 1
ATOM 944 O O . ASP A 1 119 ? 1.271 -12.373 13.214 1.00 97.12 119 ASP A O 1
ATOM 948 N N . ALA A 1 120 ? 1.612 -12.822 15.390 1.00 96.44 120 ALA A N 1
ATOM 949 C CA . ALA A 1 120 ? 0.304 -13.429 15.618 1.00 96.44 120 ALA A CA 1
ATOM 950 C C . ALA A 1 120 ? -0.845 -12.439 15.362 1.00 96.44 120 ALA A C 1
ATOM 952 O O . ALA A 1 120 ? -1.837 -12.790 14.718 1.00 96.44 120 ALA A O 1
ATOM 953 N N . LEU A 1 121 ? -0.693 -11.187 15.810 1.00 97.62 121 LEU A N 1
ATOM 954 C CA . LEU A 1 121 ? -1.669 -10.128 15.571 1.00 97.62 121 LEU A CA 1
ATOM 955 C C . LEU A 1 121 ? -1.731 -9.749 14.089 1.00 97.62 121 LEU A C 1
ATOM 957 O O . LEU A 1 121 ? -2.828 -9.589 13.561 1.00 97.62 121 LEU A O 1
ATOM 961 N N . PHE A 1 122 ? -0.590 -9.630 13.402 1.00 98.25 122 PHE A N 1
ATOM 962 C CA . PHE A 1 122 ? -0.552 -9.371 11.961 1.00 98.25 122 PHE A CA 1
ATOM 963 C C . PHE A 1 122 ? -1.305 -10.463 11.193 1.00 98.25 122 PHE A C 1
ATOM 965 O O . PHE A 1 122 ? -2.233 -10.154 10.442 1.00 98.25 122 PHE A O 1
ATOM 972 N N . ALA A 1 123 ? -0.968 -11.733 11.434 1.00 97.31 123 ALA A N 1
ATOM 973 C CA . ALA A 1 123 ? -1.610 -12.867 10.778 1.00 97.31 123 ALA A CA 1
ATOM 974 C C . ALA A 1 123 ? -3.121 -12.907 11.058 1.00 97.31 123 ALA A C 1
ATOM 976 O O . ALA A 1 123 ? -3.922 -13.084 10.137 1.00 97.31 123 ALA A O 1
ATOM 977 N N . ALA A 1 124 ? -3.531 -12.676 12.308 1.00 96.06 124 ALA A N 1
ATOM 978 C CA . ALA A 1 124 ? -4.941 -12.641 12.679 1.00 96.06 124 ALA A CA 1
ATOM 979 C C . ALA A 1 124 ? -5.695 -11.473 12.024 1.00 96.06 124 ALA A C 1
ATOM 981 O O . ALA A 1 124 ? -6.804 -11.665 11.526 1.00 96.06 124 ALA A O 1
ATOM 982 N N . VAL A 1 125 ? -5.094 -10.281 11.962 1.00 96.44 125 VAL A N 1
ATOM 983 C CA . VAL A 1 125 ? -5.686 -9.108 11.304 1.00 96.44 125 VAL A CA 1
ATOM 984 C C . VAL A 1 125 ? -5.850 -9.345 9.806 1.00 96.44 125 VAL A C 1
ATOM 986 O O . VAL A 1 125 ? -6.937 -9.120 9.274 1.00 96.44 125 VAL A O 1
ATOM 989 N N . VAL A 1 126 ? -4.814 -9.844 9.127 1.00 96.06 126 VAL A N 1
ATOM 990 C CA . VAL A 1 126 ? -4.881 -10.139 7.688 1.00 96.06 126 VAL A CA 1
ATOM 991 C C . VAL A 1 126 ? -5.968 -11.174 7.397 1.00 96.06 126 VAL A C 1
ATOM 993 O O . VAL A 1 126 ? -6.758 -11.007 6.465 1.00 96.06 126 VAL A O 1
ATOM 996 N N . ARG A 1 127 ? -6.071 -12.202 8.241 1.00 94.94 127 ARG A N 1
ATOM 997 C CA . ARG A 1 127 ? -7.051 -13.277 8.098 1.00 94.94 127 ARG A CA 1
ATOM 998 C C . ARG A 1 127 ? -8.487 -12.830 8.372 1.00 94.94 127 ARG A C 1
ATOM 1000 O O . ARG A 1 127 ? -9.366 -13.108 7.562 1.00 94.94 127 ARG A O 1
ATOM 1007 N N . LEU A 1 128 ? -8.732 -12.167 9.501 1.00 93.56 128 LEU A N 1
ATOM 1008 C CA . LEU A 1 128 ? -10.077 -12.002 10.071 1.00 93.56 128 LEU A CA 1
ATOM 1009 C C . LEU A 1 128 ? -10.676 -10.603 9.893 1.00 93.56 128 LEU A C 1
ATOM 1011 O O . LEU A 1 128 ? -11.877 -10.442 10.086 1.00 93.56 128 LEU A O 1
ATOM 1015 N N . HIS A 1 129 ? -9.875 -9.595 9.533 1.00 93.94 129 HIS A N 1
ATOM 1016 C CA . HIS A 1 129 ? -10.311 -8.195 9.523 1.00 93.94 129 HIS A CA 1
ATOM 1017 C C . HIS A 1 129 ? -10.076 -7.513 8.166 1.00 93.94 129 HIS A C 1
ATOM 1019 O O . HIS A 1 129 ? -9.114 -6.751 8.023 1.00 93.94 129 HIS A O 1
ATOM 1025 N N . PRO A 1 130 ? -10.966 -7.710 7.169 1.00 92.38 130 PRO A N 1
ATOM 1026 C CA . PRO A 1 130 ? -10.837 -7.097 5.843 1.00 92.38 130 PRO A CA 1
ATOM 1027 C C . PRO A 1 130 ? -10.586 -5.582 5.874 1.00 92.38 130 PRO A C 1
ATOM 1029 O O . PRO A 1 130 ? -9.692 -5.086 5.191 1.00 92.38 130 PRO A O 1
ATOM 1032 N N . ASN A 1 131 ? -11.286 -4.855 6.752 1.00 91.44 131 ASN A N 1
ATOM 1033 C CA . ASN A 1 131 ? -11.176 -3.396 6.902 1.00 91.44 131 ASN A CA 1
ATOM 1034 C C . ASN A 1 131 ? -9.828 -2.918 7.472 1.00 91.44 131 ASN A C 1
ATOM 1036 O O . ASN A 1 131 ? -9.505 -1.727 7.402 1.00 91.44 131 ASN A O 1
ATOM 1040 N N . LEU A 1 132 ? -9.055 -3.825 8.074 1.00 95.88 132 LEU A N 1
ATOM 1041 C CA . LEU A 1 132 ? -7.775 -3.535 8.716 1.00 95.88 132 LEU A CA 1
ATOM 1042 C C . LEU A 1 132 ? -6.573 -4.042 7.911 1.00 95.88 132 LEU A C 1
ATOM 1044 O O . LEU A 1 132 ? -5.448 -3.627 8.200 1.00 95.88 132 LEU A O 1
ATOM 1048 N N . ARG A 1 133 ? -6.797 -4.879 6.887 1.00 95.38 133 ARG A N 1
ATOM 1049 C CA . ARG A 1 133 ? -5.751 -5.472 6.037 1.00 95.38 133 ARG A CA 1
ATOM 1050 C C . ARG A 1 133 ? -4.778 -4.429 5.493 1.00 95.38 133 ARG A C 1
ATOM 1052 O O . ARG A 1 133 ? -3.576 -4.585 5.668 1.00 95.38 133 ARG A O 1
ATOM 1059 N N . ASP A 1 134 ? -5.275 -3.329 4.922 1.00 96.25 134 ASP A N 1
ATOM 1060 C CA . ASP A 1 134 ? -4.414 -2.251 4.402 1.00 96.25 134 ASP A CA 1
ATOM 1061 C C . ASP A 1 134 ? -3.533 -1.629 5.499 1.00 96.25 134 ASP A C 1
ATOM 1063 O O . ASP A 1 134 ? -2.350 -1.372 5.295 1.00 96.25 134 ASP A O 1
ATOM 1067 N N . SER A 1 135 ? -4.084 -1.429 6.701 1.00 97.38 135 SER A N 1
ATOM 1068 C CA . SER A 1 135 ? -3.334 -0.846 7.823 1.00 97.38 135 SER A CA 1
ATOM 1069 C C . SER A 1 135 ? -2.245 -1.789 8.341 1.00 97.38 135 SER A C 1
ATOM 1071 O O . SER A 1 135 ? -1.158 -1.315 8.678 1.00 97.38 135 SER A O 1
ATOM 1073 N N . ALA A 1 136 ? -2.517 -3.098 8.374 1.00 98.00 136 ALA A N 1
ATOM 1074 C CA . ALA A 1 136 ? -1.540 -4.122 8.734 1.00 98.00 136 ALA A CA 1
ATOM 1075 C C . ALA A 1 136 ? -0.459 -4.282 7.656 1.00 98.00 136 ALA A C 1
ATOM 1077 O O . ALA A 1 136 ? 0.725 -4.230 7.973 1.00 98.00 136 ALA A O 1
ATOM 1078 N N . LEU A 1 137 ? -0.838 -4.375 6.378 1.00 98.00 137 LEU A N 1
ATOM 1079 C CA . LEU A 1 137 ? 0.116 -4.424 5.267 1.00 98.00 137 LEU A CA 1
ATOM 1080 C C . LEU A 1 137 ? 0.987 -3.167 5.224 1.00 98.00 137 LEU A C 1
ATOM 1082 O O . LEU A 1 137 ? 2.189 -3.271 5.020 1.00 98.00 137 LEU A O 1
ATOM 1086 N N . ARG A 1 138 ? 0.421 -1.986 5.503 1.00 97.62 138 ARG A N 1
ATOM 1087 C CA . ARG A 1 138 ? 1.201 -0.750 5.643 1.00 97.62 138 ARG A CA 1
ATOM 1088 C C . ARG A 1 138 ? 2.228 -0.830 6.776 1.00 97.62 138 ARG A C 1
ATOM 1090 O O . ARG A 1 138 ? 3.314 -0.278 6.618 1.00 97.62 138 ARG A O 1
ATOM 1097 N N . ASN A 1 139 ? 1.916 -1.507 7.882 1.00 98.00 139 ASN A N 1
ATOM 1098 C CA . ASN A 1 139 ? 2.887 -1.749 8.952 1.00 98.00 139 ASN A CA 1
ATOM 1099 C C . ASN A 1 139 ? 4.076 -2.558 8.437 1.00 98.00 139 ASN A C 1
ATOM 1101 O O . ASN A 1 139 ? 5.217 -2.106 8.539 1.00 98.00 139 ASN A O 1
ATOM 1105 N N . ALA A 1 140 ? 3.792 -3.694 7.795 1.00 98.00 140 ALA A N 1
ATOM 1106 C CA . ALA A 1 140 ? 4.811 -4.535 7.179 1.00 98.00 140 ALA A CA 1
ATOM 1107 C C . ALA A 1 140 ? 5.627 -3.756 6.131 1.00 98.00 140 ALA A C 1
ATOM 1109 O O . ALA A 1 140 ? 6.853 -3.812 6.150 1.00 98.00 140 ALA A O 1
ATOM 1110 N N . SER A 1 141 ? 4.988 -2.930 5.294 1.00 97.12 141 SER A N 1
ATOM 1111 C CA . SER A 1 141 ? 5.681 -2.089 4.310 1.00 97.12 141 SER A CA 1
ATOM 1112 C C . SER A 1 141 ? 6.684 -1.124 4.950 1.00 97.12 141 SER A C 1
ATOM 1114 O O . SER A 1 141 ? 7.772 -0.930 4.412 1.00 97.12 141 SER A O 1
ATOM 1116 N N . ILE A 1 142 ? 6.334 -0.495 6.077 1.00 96.19 142 ILE A N 1
ATOM 1117 C CA . ILE A 1 142 ? 7.186 0.489 6.769 1.00 96.19 142 ILE A CA 1
ATOM 1118 C C . ILE A 1 142 ? 8.341 -0.191 7.509 1.00 96.19 142 ILE A C 1
ATOM 1120 O O . ILE A 1 142 ? 9.477 0.299 7.458 1.00 96.19 142 ILE A O 1
ATOM 1124 N N . CYS A 1 143 ? 8.044 -1.296 8.196 1.00 95.94 143 CYS A N 1
ATOM 1125 C CA . CYS A 1 143 ? 8.994 -2.035 9.024 1.00 95.94 143 CYS A CA 1
ATOM 1126 C C . CYS A 1 143 ? 9.883 -2.992 8.215 1.00 95.94 143 CYS A C 1
ATOM 1128 O O . CYS A 1 143 ? 10.932 -3.400 8.707 1.00 95.94 143 CYS A O 1
ATOM 1130 N N . GLY A 1 144 ? 9.480 -3.342 6.994 1.00 95.88 144 GLY A N 1
ATOM 1131 C CA . GLY A 1 144 ? 10.112 -4.351 6.149 1.00 95.88 144 GLY A CA 1
ATOM 1132 C C . GLY A 1 144 ? 9.303 -5.647 6.120 1.00 95.88 144 GLY A C 1
ATOM 1133 O O . GLY A 1 144 ? 9.071 -6.232 7.177 1.00 95.88 144 GLY A O 1
ATOM 1134 N N . PHE A 1 145 ? 8.892 -6.122 4.946 1.00 96.62 145 PHE A N 1
ATOM 1135 C CA . PHE A 1 145 ? 8.301 -7.459 4.832 1.00 96.62 145 PHE A CA 1
ATOM 1136 C C . PHE A 1 145 ? 9.358 -8.527 5.104 1.00 96.62 145 PHE A C 1
ATOM 1138 O O . PHE A 1 145 ? 10.419 -8.507 4.481 1.00 96.62 145 PHE A O 1
ATOM 1145 N N . ARG A 1 146 ? 9.050 -9.450 6.012 1.00 96.19 146 ARG A N 1
ATOM 1146 C CA . ARG A 1 146 ? 9.809 -10.667 6.296 1.00 96.19 146 ARG A CA 1
ATOM 1147 C C . ARG A 1 146 ? 9.021 -11.883 5.828 1.00 96.19 146 ARG A C 1
ATOM 1149 O O . ARG A 1 146 ? 7.845 -11.792 5.457 1.00 96.19 146 ARG A O 1
ATOM 1156 N N . ARG A 1 147 ? 9.666 -13.042 5.917 1.00 95.94 147 ARG A N 1
ATOM 1157 C CA . ARG A 1 147 ? 9.068 -14.344 5.635 1.00 95.94 147 ARG A CA 1
ATOM 1158 C C . ARG A 1 147 ? 7.729 -14.557 6.346 1.00 95.94 147 ARG A C 1
ATOM 1160 O O . ARG A 1 147 ? 6.796 -15.047 5.718 1.00 95.94 147 ARG A O 1
ATOM 1167 N N . GLU A 1 148 ? 7.604 -14.173 7.615 1.00 96.56 148 GLU A N 1
ATOM 1168 C CA . GLU A 1 148 ? 6.383 -14.390 8.403 1.00 96.56 148 GLU A CA 1
ATOM 1169 C C . GLU A 1 148 ? 5.190 -13.619 7.826 1.00 96.56 148 GLU A C 1
ATOM 1171 O O . GLU A 1 148 ? 4.086 -14.157 7.719 1.00 96.56 148 GLU A O 1
ATOM 1176 N N . GLU A 1 149 ? 5.405 -12.369 7.402 1.00 97.88 149 GLU A N 1
ATOM 1177 C CA . GLU A 1 149 ? 4.341 -11.568 6.797 1.00 97.88 149 GLU A CA 1
ATOM 1178 C C . GLU A 1 149 ? 3.951 -12.098 5.415 1.00 97.88 149 GLU A C 1
ATOM 1180 O O . GLU A 1 149 ? 2.761 -12.147 5.096 1.00 97.88 149 GLU A O 1
ATOM 1185 N N . PHE A 1 150 ? 4.922 -12.555 4.617 1.00 97.06 150 PHE A N 1
ATOM 1186 C CA . PHE A 1 150 ? 4.631 -13.222 3.349 1.00 97.06 150 PHE A CA 1
ATOM 1187 C C . PHE A 1 150 ? 3.820 -14.502 3.546 1.00 97.06 150 PHE A C 1
ATOM 1189 O O . PHE A 1 150 ? 2.811 -14.686 2.872 1.00 97.06 150 PHE A O 1
ATOM 1196 N N . GLN A 1 151 ? 4.213 -15.357 4.492 1.00 96.38 151 GLN A N 1
ATOM 1197 C CA . GLN A 1 151 ? 3.502 -16.599 4.796 1.00 96.38 151 GLN A CA 1
ATOM 1198 C C . GLN A 1 151 ? 2.073 -16.340 5.275 1.00 96.38 151 GLN A C 1
ATOM 1200 O O . GLN A 1 151 ? 1.146 -17.022 4.844 1.00 96.38 151 GLN A O 1
ATOM 1205 N N . ALA A 1 152 ? 1.868 -15.334 6.127 1.00 96.75 152 ALA A N 1
ATOM 1206 C CA . ALA A 1 152 ? 0.532 -14.955 6.567 1.00 96.75 152 ALA A CA 1
ATOM 1207 C C . ALA A 1 152 ? -0.352 -14.517 5.386 1.00 96.75 152 ALA A C 1
ATOM 1209 O O . ALA A 1 152 ? -1.503 -14.944 5.301 1.00 96.75 152 ALA A O 1
ATOM 1210 N N . VAL A 1 153 ? 0.180 -13.726 4.449 1.00 96.69 153 VAL A N 1
ATOM 1211 C CA . VAL A 1 153 ? -0.560 -13.292 3.254 1.00 96.69 153 VAL A CA 1
ATOM 1212 C C . VAL A 1 153 ? -0.821 -14.455 2.290 1.00 96.69 153 VAL A C 1
ATOM 1214 O O . VAL A 1 153 ? -1.958 -14.647 1.869 1.00 96.69 153 VAL A O 1
ATOM 1217 N N . ASP A 1 154 ? 0.189 -15.259 1.967 1.00 95.00 154 ASP A N 1
ATOM 1218 C CA . ASP A 1 154 ? 0.050 -16.430 1.091 1.00 95.00 154 ASP A CA 1
ATOM 1219 C C . ASP A 1 154 ? -0.985 -17.423 1.649 1.00 95.00 154 ASP A C 1
ATOM 1221 O O . ASP A 1 154 ? -1.883 -17.875 0.933 1.00 95.00 154 ASP A O 1
ATOM 1225 N N . SER A 1 155 ? -0.954 -17.667 2.965 1.00 94.62 155 SER A N 1
ATOM 1226 C CA . SER A 1 155 ? -1.888 -18.584 3.624 1.00 94.62 155 SER A CA 1
ATOM 1227 C C . SER A 1 155 ? -3.353 -18.178 3.452 1.00 94.62 155 SER A C 1
ATOM 1229 O O . SER A 1 155 ? -4.199 -19.043 3.231 1.00 94.62 155 SER A O 1
ATOM 1231 N N . VAL A 1 156 ? -3.685 -16.880 3.506 1.00 95.19 156 VAL A N 1
ATOM 1232 C CA . VAL A 1 156 ? -5.089 -16.450 3.402 1.00 95.19 156 VAL A CA 1
ATOM 1233 C C . VAL A 1 156 ? -5.643 -16.598 1.987 1.00 95.19 156 VAL A C 1
ATOM 1235 O O . VAL A 1 156 ? -6.840 -16.845 1.846 1.00 95.19 156 VAL A O 1
ATOM 1238 N N . PHE A 1 157 ? -4.795 -16.524 0.957 1.00 93.56 157 PHE A N 1
ATOM 1239 C CA . PHE A 1 157 ? -5.192 -16.847 -0.413 1.00 93.56 157 PHE A CA 1
ATOM 1240 C C . PHE A 1 157 ? -5.354 -18.353 -0.611 1.00 93.56 157 PHE A C 1
ATOM 1242 O O . PHE A 1 157 ? -6.393 -18.789 -1.100 1.00 93.56 157 PHE A O 1
ATOM 1249 N N . ARG A 1 158 ? -4.373 -19.162 -0.184 1.00 92.00 158 ARG A N 1
ATOM 1250 C CA . ARG A 1 158 ? -4.421 -20.627 -0.356 1.00 92.00 158 ARG A CA 1
ATOM 1251 C C . ARG A 1 158 ? -5.578 -21.281 0.394 1.00 92.00 158 ARG A C 1
ATOM 1253 O O . ARG A 1 158 ? -6.129 -22.270 -0.073 1.00 92.00 158 ARG A O 1
ATOM 1260 N N . LEU A 1 159 ? -5.963 -20.720 1.538 1.00 93.12 159 LEU A N 1
ATOM 1261 C CA . LEU A 1 159 ? -7.121 -21.169 2.314 1.00 93.12 159 LEU A CA 1
ATOM 1262 C C . LEU A 1 159 ? -8.464 -20.642 1.774 1.00 93.12 159 LEU A C 1
ATOM 1264 O O . LEU A 1 159 ? -9.499 -20.934 2.369 1.00 93.12 159 LEU A O 1
ATOM 1268 N N . GLY A 1 160 ? -8.472 -19.834 0.708 1.00 90.88 160 GLY A N 1
ATOM 1269 C CA . GLY A 1 160 ? -9.695 -19.240 0.159 1.00 90.88 160 GLY A CA 1
ATOM 1270 C C . GLY A 1 160 ? -10.379 -18.240 1.099 1.00 90.88 160 GLY A C 1
ATOM 1271 O O . GLY A 1 160 ? -11.574 -17.990 0.974 1.00 90.88 160 GLY A O 1
ATOM 1272 N N . LEU A 1 161 ? -9.643 -17.667 2.060 1.00 89.81 161 LEU A N 1
ATOM 1273 C CA . LEU A 1 161 ? -10.169 -16.691 3.029 1.00 89.81 161 LEU A CA 1
ATOM 1274 C C . LEU A 1 161 ? -10.222 -15.269 2.460 1.00 89.81 161 LEU A C 1
ATOM 1276 O O . LEU A 1 161 ? -10.760 -14.353 3.094 1.00 89.81 161 LEU A O 1
ATOM 1280 N N . VAL A 1 162 ? -9.644 -15.078 1.275 1.00 87.31 162 VAL A N 1
ATOM 1281 C CA . VAL A 1 162 ? -9.762 -13.857 0.492 1.00 87.31 162 VAL A CA 1
ATOM 1282 C C . VAL A 1 162 ? -10.128 -14.200 -0.940 1.00 87.31 162 VAL A C 1
ATOM 1284 O O . VAL A 1 162 ? -9.457 -15.003 -1.581 1.00 87.31 162 VAL A O 1
ATOM 1287 N N . CYS A 1 163 ? -11.182 -13.561 -1.433 1.00 76.12 163 CYS A N 1
ATOM 1288 C CA . CYS A 1 163 ? -11.669 -13.710 -2.800 1.00 76.12 163 CYS A CA 1
ATOM 1289 C C . CYS A 1 163 ? -11.858 -12.366 -3.518 1.00 76.12 163 CYS A C 1
ATOM 1291 O O . CYS A 1 163 ? -12.220 -12.361 -4.689 1.00 76.12 163 CYS A O 1
ATOM 1293 N N . ASP A 1 164 ? -11.621 -11.235 -2.844 1.00 83.19 164 ASP A N 1
ATOM 1294 C CA . ASP A 1 164 ? -11.842 -9.911 -3.415 1.00 83.19 164 ASP A CA 1
ATOM 1295 C C . ASP A 1 164 ? -10.592 -9.348 -4.106 1.00 83.19 164 ASP A C 1
ATOM 1297 O O . ASP A 1 164 ? -9.478 -9.371 -3.574 1.00 83.19 164 ASP A O 1
ATOM 1301 N N . ASP A 1 165 ? -10.799 -8.774 -5.290 1.00 90.06 165 ASP A N 1
ATOM 1302 C CA . ASP A 1 165 ? -9.751 -8.099 -6.060 1.00 90.06 165 ASP A CA 1
ATOM 1303 C C . ASP A 1 165 ? -9.193 -6.868 -5.355 1.00 90.06 165 ASP A C 1
ATOM 1305 O O . ASP A 1 165 ? -8.029 -6.505 -5.539 1.00 90.06 165 ASP A O 1
ATOM 1309 N N . TYR A 1 166 ? -9.999 -6.240 -4.499 1.00 90.94 166 TYR A N 1
ATOM 1310 C CA . TYR A 1 166 ? -9.562 -5.098 -3.714 1.00 90.94 166 TYR A CA 1
ATOM 1311 C C . TYR A 1 166 ? -8.355 -5.458 -2.836 1.00 90.94 166 TYR A C 1
ATOM 1313 O O . TYR A 1 166 ? -7.369 -4.716 -2.820 1.00 90.94 166 TYR A O 1
ATOM 1321 N N . PHE A 1 167 ? -8.360 -6.616 -2.172 1.00 93.62 167 PHE A N 1
ATOM 1322 C CA . PHE A 1 167 ? -7.224 -7.051 -1.368 1.00 93.62 167 PHE A CA 1
ATOM 1323 C C . PHE A 1 167 ? -5.970 -7.306 -2.206 1.00 93.62 167 PHE A C 1
ATOM 1325 O O . PHE A 1 167 ? -4.892 -6.864 -1.806 1.00 93.62 167 PHE A O 1
ATOM 1332 N N . ARG A 1 168 ? -6.089 -7.947 -3.378 1.00 93.56 168 ARG A N 1
ATOM 1333 C CA . ARG A 1 168 ? -4.961 -8.133 -4.314 1.00 93.56 168 ARG A CA 1
ATOM 1334 C C . ARG A 1 168 ? -4.346 -6.794 -4.716 1.00 93.56 168 ARG A C 1
ATOM 1336 O O . ARG A 1 168 ? -3.129 -6.625 -4.654 1.00 93.56 168 ARG A O 1
ATOM 1343 N N . MET A 1 169 ? -5.182 -5.819 -5.058 1.00 94.31 169 MET A N 1
ATOM 1344 C CA . MET A 1 169 ? -4.750 -4.475 -5.448 1.00 94.31 169 MET A CA 1
ATOM 1345 C C . MET A 1 169 ? -4.054 -3.733 -4.302 1.00 94.31 169 MET A C 1
ATOM 1347 O O . MET A 1 169 ? -2.998 -3.123 -4.496 1.00 94.31 169 MET A O 1
ATOM 1351 N N . VAL A 1 170 ? -4.609 -3.812 -3.089 1.00 95.12 170 VAL A N 1
ATOM 1352 C CA . VAL A 1 170 ? -3.989 -3.249 -1.882 1.00 95.12 170 VAL A CA 1
ATOM 1353 C C . VAL A 1 170 ? -2.648 -3.921 -1.602 1.00 95.12 170 VAL A C 1
ATOM 1355 O O . VAL A 1 170 ? -1.666 -3.226 -1.345 1.00 95.12 170 VAL A O 1
ATOM 1358 N N . LEU A 1 171 ? -2.573 -5.249 -1.687 1.00 96.69 171 LEU A N 1
ATOM 1359 C CA . LEU A 1 171 ? -1.339 -5.999 -1.482 1.00 96.69 171 LEU A CA 1
ATOM 1360 C C . LEU A 1 171 ? -0.260 -5.599 -2.490 1.00 96.69 171 LEU A C 1
ATOM 1362 O O . LEU A 1 171 ? 0.849 -5.262 -2.079 1.00 96.69 171 LEU A O 1
ATOM 1366 N N . ALA A 1 172 ? -0.590 -5.570 -3.784 1.00 96.75 172 ALA A N 1
ATOM 1367 C CA . ALA A 1 172 ? 0.339 -5.168 -4.835 1.00 96.75 172 ALA A CA 1
ATOM 1368 C C . ALA A 1 172 ? 0.877 -3.755 -4.587 1.00 96.75 172 ALA A C 1
ATOM 1370 O O . ALA A 1 172 ? 2.089 -3.539 -4.582 1.00 96.75 172 ALA A O 1
ATOM 1371 N N . LYS A 1 173 ? -0.009 -2.798 -4.281 1.00 95.69 173 LYS A N 1
ATOM 1372 C CA . LYS A 1 173 ? 0.390 -1.434 -3.911 1.00 95.69 173 LYS A CA 1
ATOM 1373 C C . LYS A 1 173 ? 1.345 -1.426 -2.715 1.00 95.69 173 LYS A C 1
ATOM 1375 O O . LYS A 1 173 ? 2.371 -0.749 -2.754 1.00 95.69 173 LYS A O 1
ATOM 1380 N N . ARG A 1 174 ? 1.018 -2.162 -1.649 1.00 96.75 174 ARG A N 1
ATOM 1381 C CA . ARG A 1 174 ? 1.802 -2.159 -0.407 1.00 96.75 174 ARG A CA 1
ATOM 1382 C C . ARG A 1 174 ? 3.156 -2.815 -0.555 1.00 96.75 174 ARG A C 1
ATOM 1384 O O . ARG A 1 174 ? 4.110 -2.276 0.000 1.00 96.75 174 ARG A O 1
ATOM 1391 N N . LEU A 1 175 ? 3.255 -3.902 -1.310 1.00 96.31 175 LEU A N 1
ATOM 1392 C CA . LEU A 1 175 ? 4.533 -4.527 -1.633 1.00 96.31 175 LEU A CA 1
ATOM 1393 C C . LEU A 1 175 ? 5.383 -3.587 -2.488 1.00 96.31 175 LEU A C 1
ATOM 1395 O O . LEU A 1 175 ? 6.509 -3.285 -2.115 1.00 96.31 175 LEU A O 1
ATOM 1399 N N . VAL A 1 176 ? 4.828 -2.991 -3.544 1.00 95.38 176 VAL A N 1
ATOM 1400 C CA . VAL A 1 176 ? 5.576 -2.056 -4.402 1.00 95.38 176 VAL A CA 1
ATOM 1401 C C . VAL A 1 176 ? 6.118 -0.836 -3.646 1.00 95.38 176 VAL A C 1
ATOM 1403 O O . VAL A 1 176 ? 7.196 -0.347 -3.978 1.00 95.38 176 VAL A O 1
ATOM 1406 N N . GLU A 1 177 ? 5.457 -0.386 -2.581 1.00 94.19 177 GLU A N 1
ATOM 1407 C CA . GLU A 1 177 ? 5.932 0.701 -1.706 1.00 94.19 177 GLU A CA 1
ATOM 1408 C C . GLU A 1 177 ? 6.839 0.231 -0.546 1.00 94.19 177 GLU A C 1
ATOM 1410 O O . GLU A 1 177 ? 7.450 1.062 0.130 1.00 94.19 177 GLU A O 1
ATOM 1415 N N . ALA A 1 178 ? 6.905 -1.074 -0.267 1.00 95.00 178 ALA A N 1
ATOM 1416 C CA . ALA A 1 178 ? 7.475 -1.627 0.960 1.00 95.00 178 ALA A CA 1
ATOM 1417 C C . ALA A 1 178 ? 9.003 -1.557 1.036 1.00 95.00 178 ALA A C 1
ATOM 1419 O O . ALA A 1 178 ? 9.699 -1.623 0.029 1.00 95.00 178 ALA A O 1
ATOM 1420 N N . LYS A 1 179 ? 9.545 -1.566 2.250 1.00 95.19 179 LYS A N 1
ATOM 1421 C CA . LYS A 1 179 ? 10.872 -2.145 2.486 1.00 95.19 179 LYS A CA 1
ATOM 1422 C C . LYS A 1 179 ? 10.757 -3.668 2.477 1.00 95.19 179 LYS A C 1
ATOM 1424 O O . LYS A 1 179 ? 9.736 -4.202 2.913 1.00 95.19 179 LYS A O 1
ATOM 1429 N N . ILE A 1 180 ? 11.800 -4.357 2.037 1.00 94.12 180 ILE A N 1
ATOM 1430 C CA . ILE A 1 180 ? 11.894 -5.819 2.109 1.00 94.12 180 ILE A CA 1
ATOM 1431 C C . ILE A 1 180 ? 13.059 -6.187 3.023 1.00 94.12 180 ILE A C 1
ATOM 1433 O O . ILE A 1 180 ? 14.097 -5.526 3.013 1.00 94.12 180 ILE A O 1
ATOM 1437 N N . HIS A 1 181 ? 12.865 -7.208 3.851 1.00 93.00 181 HIS A N 1
ATOM 1438 C CA . HIS A 1 181 ? 13.958 -7.856 4.553 1.00 93.00 181 HIS A CA 1
ATOM 1439 C C . HIS A 1 181 ? 14.558 -8.919 3.632 1.00 93.00 181 HIS A C 1
ATOM 1441 O O . HIS A 1 181 ? 13.848 -9.817 3.189 1.00 93.00 181 HIS A O 1
ATOM 1447 N N . TYR A 1 182 ? 15.842 -8.772 3.319 1.00 90.50 182 TYR A N 1
ATOM 1448 C CA . TYR A 1 182 ? 16.565 -9.653 2.408 1.00 90.50 182 TYR A CA 1
ATOM 1449 C C . TYR A 1 182 ? 17.313 -10.709 3.220 1.00 90.50 182 TYR A C 1
ATOM 1451 O O . TYR A 1 182 ? 18.412 -10.452 3.709 1.00 90.50 182 TYR A O 1
ATOM 1459 N N . ASP A 1 183 ? 16.680 -11.865 3.405 1.00 89.38 183 ASP A N 1
ATOM 1460 C CA . ASP A 1 183 ? 17.212 -13.012 4.156 1.00 89.38 183 ASP A CA 1
ATOM 1461 C C . ASP A 1 183 ? 17.442 -14.252 3.271 1.00 89.38 183 ASP A C 1
ATOM 1463 O O . ASP A 1 183 ? 17.809 -15.318 3.766 1.00 89.38 183 ASP A O 1
ATOM 1467 N N . GLY A 1 184 ? 17.239 -14.114 1.957 1.00 88.62 184 GLY A N 1
ATOM 1468 C CA . GLY A 1 184 ? 17.335 -15.178 0.962 1.00 88.62 184 GLY A CA 1
ATOM 1469 C C . GLY A 1 184 ? 16.011 -15.904 0.708 1.00 88.62 184 GLY A C 1
ATOM 1470 O O . GLY A 1 184 ? 15.939 -16.742 -0.192 1.00 88.62 184 GLY A O 1
ATOM 1471 N N . THR A 1 185 ? 14.948 -15.603 1.462 1.00 90.69 185 THR A N 1
ATOM 1472 C CA . THR A 1 185 ? 13.621 -16.221 1.297 1.00 90.69 185 THR A CA 1
ATOM 1473 C C . THR A 1 185 ? 12.624 -15.326 0.562 1.00 90.69 185 THR A C 1
ATOM 1475 O O . THR A 1 185 ? 11.556 -15.792 0.145 1.00 90.69 185 THR A O 1
ATOM 1478 N N . GLU A 1 186 ? 12.961 -14.052 0.357 1.00 90.94 186 GLU A N 1
ATOM 1479 C CA . GLU A 1 186 ? 12.072 -13.051 -0.225 1.00 90.94 186 GLU A CA 1
ATOM 1480 C C . GLU A 1 186 ? 11.667 -13.385 -1.662 1.00 90.94 186 GLU A C 1
ATOM 1482 O O . GLU A 1 186 ? 10.504 -13.212 -2.021 1.00 90.94 186 GLU A O 1
ATOM 1487 N N . VAL A 1 187 ? 12.579 -13.933 -2.473 1.00 89.69 187 VAL A N 1
ATOM 1488 C CA . VAL A 1 187 ? 12.290 -14.297 -3.868 1.00 89.69 187 VAL A CA 1
ATOM 1489 C C . VAL A 1 187 ? 11.247 -15.410 -3.930 1.00 89.69 187 VAL A C 1
ATOM 1491 O O . VAL A 1 187 ? 10.256 -15.285 -4.644 1.00 89.69 187 VAL A O 1
ATOM 1494 N N . ALA A 1 188 ? 11.432 -16.489 -3.165 1.00 91.19 188 ALA A N 1
ATOM 1495 C CA . ALA A 1 188 ? 10.473 -17.593 -3.121 1.00 91.19 188 ALA A CA 1
ATOM 1496 C C . ALA A 1 188 ? 9.107 -17.129 -2.589 1.00 91.19 188 ALA A C 1
ATOM 1498 O O . ALA A 1 188 ? 8.068 -17.489 -3.140 1.00 91.19 188 ALA A O 1
ATOM 1499 N N . SER A 1 189 ? 9.121 -16.275 -1.565 1.00 93.50 189 SER A N 1
ATOM 1500 C CA . SER A 1 189 ? 7.914 -15.696 -0.977 1.00 93.50 189 SER A CA 1
ATOM 1501 C C . SER A 1 189 ? 7.136 -14.849 -1.983 1.00 93.50 189 SER A C 1
ATOM 1503 O O . SER A 1 189 ? 5.934 -15.027 -2.159 1.00 93.50 189 SER A O 1
ATOM 1505 N N . LEU A 1 190 ? 7.826 -13.964 -2.700 1.00 93.38 190 LEU A N 1
ATOM 1506 C CA . LEU A 1 190 ? 7.229 -13.134 -3.737 1.00 93.38 190 LEU A CA 1
ATOM 1507 C C . LEU A 1 190 ? 6.704 -13.971 -4.921 1.00 93.38 190 LEU A C 1
ATOM 1509 O O . LEU A 1 190 ? 5.687 -13.594 -5.501 1.00 93.38 190 LEU A O 1
ATOM 1513 N N . LYS A 1 191 ? 7.340 -15.108 -5.266 1.00 92.25 191 LYS A N 1
ATOM 1514 C CA . LYS A 1 191 ? 6.832 -16.028 -6.309 1.00 92.25 191 LYS A CA 1
ATOM 1515 C C . LYS A 1 191 ? 5.495 -16.619 -5.882 1.00 92.25 191 LYS A C 1
ATOM 1517 O O . LYS A 1 191 ? 4.532 -16.521 -6.631 1.00 92.25 191 LYS A O 1
ATOM 1522 N N . GLY A 1 192 ? 5.419 -17.112 -4.644 1.00 92.31 192 GLY A N 1
ATOM 1523 C CA . GLY A 1 192 ? 4.170 -17.623 -4.077 1.00 92.31 192 GLY A CA 1
ATOM 1524 C C . GLY A 1 192 ? 3.051 -16.578 -4.065 1.00 92.31 192 GLY A C 1
ATOM 1525 O O . GLY A 1 192 ? 1.906 -16.906 -4.360 1.00 92.31 192 GLY A O 1
ATOM 1526 N N . ILE A 1 193 ? 3.385 -15.305 -3.813 1.00 93.94 193 ILE A N 1
ATOM 1527 C CA . ILE A 1 193 ? 2.420 -14.208 -3.943 1.00 93.94 193 ILE A CA 1
ATOM 1528 C C . ILE A 1 193 ? 2.009 -13.982 -5.402 1.00 93.94 193 ILE A C 1
ATOM 1530 O O . ILE A 1 193 ? 0.825 -13.816 -5.653 1.00 93.94 193 ILE A O 1
ATOM 1534 N N . LEU A 1 194 ? 2.926 -13.969 -6.373 1.00 93.94 194 LEU A N 1
ATOM 1535 C CA . LEU A 1 194 ? 2.557 -13.786 -7.784 1.00 93.94 194 LEU A CA 1
ATOM 1536 C C . LEU A 1 194 ? 1.647 -14.902 -8.316 1.00 93.94 194 LEU A C 1
ATOM 1538 O O . LEU A 1 194 ? 0.780 -14.615 -9.138 1.00 93.94 194 LEU A O 1
ATOM 1542 N N . ASP A 1 195 ? 1.784 -16.133 -7.817 1.00 92.88 195 ASP A N 1
ATOM 1543 C CA . ASP A 1 195 ? 0.944 -17.269 -8.225 1.00 92.88 195 ASP A CA 1
ATOM 1544 C C . ASP A 1 195 ? -0.557 -17.034 -7.968 1.00 92.88 195 ASP A C 1
ATOM 1546 O O . ASP A 1 195 ? -1.401 -17.651 -8.617 1.00 92.88 195 ASP A O 1
ATOM 1550 N N . VAL A 1 196 ? -0.912 -16.128 -7.046 1.00 91.62 196 VAL A N 1
ATOM 1551 C CA . VAL A 1 196 ? -2.311 -15.789 -6.727 1.00 91.62 196 VAL A CA 1
ATOM 1552 C C . VAL A 1 196 ? -2.843 -14.563 -7.488 1.00 91.62 196 VAL A C 1
ATOM 1554 O O . VAL A 1 196 ? -3.949 -14.088 -7.195 1.00 91.62 196 VAL A O 1
ATOM 1557 N N . PHE A 1 197 ? -2.082 -14.058 -8.468 1.00 94.38 197 PHE A N 1
ATOM 1558 C CA . PHE A 1 197 ? -2.471 -12.983 -9.388 1.00 94.38 197 PHE A CA 1
ATOM 1559 C C . PHE A 1 197 ? -2.586 -13.513 -10.831 1.00 94.38 197 PHE A C 1
ATOM 1561 O O . PHE A 1 197 ? -1.624 -13.418 -11.600 1.00 94.38 197 PHE A O 1
ATOM 1568 N N . PRO A 1 198 ? -3.750 -14.065 -11.225 1.00 93.12 198 PRO A N 1
ATOM 1569 C CA . PRO A 1 198 ? -3.992 -14.466 -12.610 1.00 93.12 198 PRO A CA 1
ATOM 1570 C C . PRO A 1 198 ? -3.773 -13.315 -13.606 1.00 93.12 198 PRO A C 1
ATOM 1572 O O . PRO A 1 198 ? -4.045 -12.153 -13.316 1.00 93.12 198 PRO A O 1
ATOM 1575 N N . LEU A 1 199 ? -3.275 -13.634 -14.803 1.00 94.69 199 LEU A N 1
ATOM 1576 C CA . LEU A 1 199 ? -3.018 -12.647 -15.865 1.00 94.69 199 LEU A CA 1
ATOM 1577 C C . LEU A 1 199 ? -4.155 -12.547 -16.892 1.00 94.69 199 LEU A C 1
ATOM 1579 O O . LEU A 1 199 ? -4.045 -11.775 -17.841 1.00 94.69 199 LEU A O 1
ATOM 1583 N N . ASP A 1 200 ? -5.217 -13.332 -16.728 1.00 93.62 200 ASP A N 1
ATOM 1584 C CA . ASP A 1 200 ? -6.411 -13.376 -17.575 1.00 93.62 200 ASP A CA 1
ATOM 1585 C C . ASP A 1 200 ? -7.594 -12.552 -17.018 1.00 93.62 200 ASP A C 1
ATOM 1587 O O . ASP A 1 200 ? -8.584 -12.353 -17.726 1.00 93.62 200 ASP A O 1
ATOM 1591 N N . GLU A 1 201 ? -7.439 -11.970 -15.823 1.00 92.50 201 GLU A N 1
ATOM 1592 C CA . GLU A 1 201 ? -8.401 -11.082 -15.158 1.00 92.50 201 GLU A CA 1
ATOM 1593 C C . GLU A 1 201 ? -7.823 -9.672 -14.938 1.00 92.50 201 GLU A C 1
ATOM 1595 O O . GLU A 1 201 ? -6.647 -9.514 -14.619 1.00 92.50 201 GLU A O 1
ATOM 1600 N N . MET A 1 202 ? -8.644 -8.622 -15.072 1.00 92.69 202 MET A N 1
ATOM 1601 C CA . MET A 1 202 ? -8.171 -7.226 -15.093 1.00 92.69 202 MET A CA 1
ATOM 1602 C C . MET A 1 202 ? -7.453 -6.784 -13.811 1.00 92.69 202 MET A C 1
ATOM 1604 O O . MET A 1 202 ? -6.316 -6.314 -13.882 1.00 92.69 202 MET A O 1
ATOM 1608 N N . ALA A 1 203 ? -8.086 -6.925 -12.644 1.00 93.00 203 ALA A N 1
ATOM 1609 C CA . ALA A 1 203 ? -7.509 -6.439 -11.392 1.00 93.00 203 ALA A CA 1
ATOM 1610 C C . ALA A 1 203 ? -6.309 -7.287 -10.918 1.00 93.00 203 ALA A C 1
ATOM 1612 O O . ALA A 1 203 ? -5.281 -6.708 -10.551 1.00 93.00 203 ALA A O 1
ATOM 1613 N N . PRO A 1 204 ? -6.349 -8.631 -10.988 1.00 94.38 204 PRO A N 1
ATOM 1614 C CA . PRO A 1 204 ? -5.163 -9.441 -10.738 1.00 94.38 204 PRO A CA 1
ATOM 1615 C C . PRO A 1 204 ? -4.017 -9.164 -11.727 1.00 94.38 204 PRO A C 1
ATOM 1617 O O . PRO A 1 204 ? -2.880 -8.994 -11.284 1.00 94.38 204 PRO A O 1
ATOM 1620 N N . ALA A 1 205 ? -4.290 -8.984 -13.026 1.00 96.25 205 ALA A N 1
ATOM 1621 C CA . ALA A 1 205 ? -3.260 -8.610 -13.998 1.00 96.25 205 ALA A CA 1
ATOM 1622 C C . ALA A 1 205 ? -2.643 -7.241 -13.681 1.00 96.25 205 ALA A C 1
ATOM 1624 O O . ALA A 1 205 ? -1.422 -7.092 -13.731 1.00 96.25 205 ALA A O 1
ATOM 1625 N N . TYR A 1 206 ? -3.456 -6.254 -13.284 1.00 96.75 206 TYR A N 1
ATOM 1626 C CA . TYR A 1 206 ? -2.959 -4.960 -12.807 1.00 96.75 206 TYR A CA 1
ATOM 1627 C C . TYR A 1 206 ? -1.969 -5.146 -11.652 1.00 96.75 206 TYR A C 1
ATOM 1629 O O . TYR A 1 206 ? -0.855 -4.617 -11.684 1.00 96.75 206 TYR A O 1
ATOM 1637 N N . GLY A 1 207 ? -2.364 -5.909 -10.628 1.00 96.44 207 GLY A N 1
ATOM 1638 C CA . GLY A 1 207 ? -1.532 -6.167 -9.457 1.00 96.44 207 GLY A CA 1
ATOM 1639 C C . GLY A 1 207 ? -0.228 -6.892 -9.800 1.00 96.44 207 GLY A C 1
ATOM 1640 O O . GLY A 1 207 ? 0.835 -6.472 -9.341 1.00 96.44 207 GLY A O 1
ATOM 1641 N N . ALA A 1 208 ? -0.288 -7.919 -10.652 1.00 96.69 208 ALA A N 1
ATOM 1642 C CA . ALA A 1 208 ? 0.884 -8.659 -11.116 1.00 96.69 208 ALA A CA 1
ATOM 1643 C C . ALA A 1 208 ? 1.865 -7.765 -11.881 1.00 96.69 208 ALA A C 1
ATOM 1645 O O . ALA A 1 208 ? 3.059 -7.774 -11.585 1.00 96.69 208 ALA A O 1
ATOM 1646 N N . LEU A 1 209 ? 1.377 -6.957 -12.828 1.00 97.19 209 LEU A N 1
ATOM 1647 C CA . LEU A 1 209 ? 2.216 -6.027 -13.586 1.00 97.19 209 LEU A CA 1
ATOM 1648 C C . LEU A 1 209 ? 2.871 -4.980 -12.680 1.00 97.19 209 LEU A C 1
ATOM 1650 O O . LEU A 1 209 ? 4.039 -4.650 -12.876 1.00 97.19 209 LEU A O 1
ATOM 1654 N N . TRP A 1 210 ? 2.154 -4.495 -11.663 1.00 95.94 210 TRP A N 1
ATOM 1655 C CA . TRP A 1 210 ? 2.701 -3.559 -10.680 1.00 95.94 210 TRP A CA 1
ATOM 1656 C C . TRP A 1 210 ? 3.760 -4.207 -9.781 1.00 95.94 210 TRP A C 1
ATOM 1658 O O . TRP A 1 210 ? 4.790 -3.610 -9.488 1.00 95.94 210 TRP A O 1
ATOM 1668 N N . LEU A 1 211 ? 3.564 -5.460 -9.367 1.00 96.00 211 LEU A N 1
ATOM 1669 C CA . LEU A 1 211 ? 4.595 -6.203 -8.641 1.00 96.00 211 LEU A CA 1
ATOM 1670 C C . LEU A 1 211 ? 5.831 -6.422 -9.521 1.00 96.00 211 LEU A C 1
ATOM 1672 O O . LEU A 1 211 ? 6.947 -6.124 -9.100 1.00 96.00 211 LEU A O 1
ATOM 1676 N N . LEU A 1 212 ? 5.642 -6.882 -10.757 1.00 95.38 212 LEU A N 1
ATOM 1677 C CA . LEU A 1 212 ? 6.727 -7.134 -11.706 1.00 95.38 212 LEU A CA 1
ATOM 1678 C C . LEU A 1 212 ? 7.450 -5.856 -12.146 1.00 95.38 212 LEU A C 1
ATOM 1680 O O . LEU A 1 212 ? 8.627 -5.920 -12.492 1.00 95.38 212 LEU A O 1
ATOM 1684 N N . SER A 1 213 ? 6.818 -4.683 -12.098 1.00 95.00 213 SER A N 1
ATOM 1685 C CA . SER A 1 213 ? 7.517 -3.430 -12.396 1.00 95.00 213 SER A CA 1
ATOM 1686 C C . SER A 1 213 ? 8.561 -3.069 -11.348 1.00 95.00 213 SER A C 1
ATOM 1688 O O . SER A 1 213 ? 9.535 -2.391 -11.668 1.00 95.00 213 SER A O 1
ATOM 1690 N N . ARG A 1 214 ? 8.407 -3.536 -10.109 1.00 93.94 214 ARG A N 1
ATOM 1691 C CA . ARG A 1 214 ? 9.448 -3.418 -9.087 1.00 93.94 214 ARG A CA 1
ATOM 1692 C C . ARG A 1 214 ? 10.350 -4.641 -9.050 1.00 93.94 214 ARG A C 1
ATOM 1694 O O . ARG A 1 214 ? 11.562 -4.498 -9.098 1.00 93.94 214 ARG A O 1
ATOM 1701 N N . TYR A 1 215 ? 9.745 -5.813 -8.928 1.00 93.19 215 TYR A N 1
ATOM 1702 C CA . TYR A 1 215 ? 10.427 -7.054 -8.599 1.00 93.19 215 TYR A CA 1
ATOM 1703 C C . TYR A 1 215 ? 10.727 -7.919 -9.814 1.00 93.19 215 TYR A C 1
ATOM 1705 O O . TYR A 1 215 ? 11.195 -9.020 -9.620 1.00 93.19 215 TYR A O 1
ATOM 1713 N N . GLY A 1 216 ? 10.403 -7.532 -11.042 1.00 92.00 216 GLY A N 1
ATOM 1714 C CA . GLY A 1 216 ? 10.671 -8.332 -12.237 1.00 92.00 216 GLY A CA 1
ATOM 1715 C C . GLY A 1 216 ? 11.870 -7.810 -13.024 1.00 92.00 216 GLY A C 1
ATOM 1716 O O . GLY A 1 216 ? 12.159 -6.607 -13.030 1.00 92.00 216 GLY A O 1
ATOM 1717 N N . LEU A 1 217 ? 12.530 -8.716 -13.750 1.00 91.88 217 LEU A N 1
ATOM 1718 C CA . LEU A 1 217 ? 13.409 -8.334 -14.855 1.00 91.88 217 LEU A CA 1
ATOM 1719 C C . LEU A 1 217 ? 12.608 -7.651 -15.970 1.00 91.88 217 LEU A C 1
ATOM 1721 O O . LEU A 1 217 ? 11.438 -7.992 -16.168 1.00 91.88 217 LEU A O 1
ATOM 1725 N N . PRO A 1 218 ? 13.234 -6.767 -16.771 1.00 93.50 218 PRO A N 1
ATOM 1726 C CA . PRO A 1 218 ? 12.593 -6.181 -17.948 1.00 93.50 218 PRO A CA 1
ATOM 1727 C C . PRO A 1 218 ? 11.986 -7.233 -18.891 1.00 93.50 218 PRO A C 1
ATOM 1729 O O . PRO A 1 218 ? 10.876 -7.051 -19.387 1.00 93.50 218 PRO A O 1
ATOM 1732 N N . THR A 1 219 ? 12.671 -8.361 -19.090 1.00 93.62 219 THR A N 1
ATOM 1733 C CA . THR A 1 219 ? 12.212 -9.487 -19.919 1.00 93.62 219 THR A CA 1
ATOM 1734 C C . THR A 1 219 ? 11.004 -10.206 -19.317 1.00 93.62 219 THR A C 1
ATOM 1736 O O . THR A 1 219 ? 10.028 -10.455 -20.027 1.00 93.62 219 THR A O 1
ATOM 1739 N N . THR A 1 220 ? 11.026 -10.493 -18.012 1.00 93.12 220 THR A N 1
ATOM 1740 C CA . THR A 1 220 ? 9.904 -11.107 -17.282 1.00 93.12 220 THR A CA 1
ATOM 1741 C C . THR A 1 220 ? 8.679 -10.198 -17.293 1.00 93.12 220 THR A C 1
ATOM 1743 O O . THR A 1 220 ? 7.571 -10.652 -17.580 1.00 93.12 220 THR A O 1
ATOM 1746 N N . LEU A 1 221 ? 8.876 -8.899 -17.056 1.00 95.69 221 LEU A N 1
ATOM 1747 C CA . LEU A 1 221 ? 7.815 -7.903 -17.131 1.00 95.69 221 LEU A CA 1
ATOM 1748 C C . LEU A 1 221 ? 7.219 -7.827 -18.541 1.00 95.69 221 LEU A C 1
ATOM 1750 O O . LEU A 1 221 ? 5.999 -7.851 -18.687 1.00 95.69 221 LEU A O 1
ATOM 1754 N N . PHE A 1 222 ? 8.056 -7.778 -19.580 1.00 97.25 222 PHE A N 1
ATOM 1755 C CA . PHE A 1 222 ? 7.573 -7.756 -20.960 1.00 97.25 222 PHE A CA 1
ATOM 1756 C C . PHE A 1 222 ? 6.782 -9.020 -21.312 1.00 97.25 222 PHE A C 1
ATOM 1758 O O . PHE A 1 222 ? 5.718 -8.917 -21.910 1.00 97.25 222 PHE A O 1
ATOM 1765 N N . SER A 1 223 ? 7.246 -10.194 -20.878 1.00 96.38 223 SER A N 1
ATOM 1766 C CA . SER A 1 223 ? 6.521 -11.461 -21.041 1.00 96.38 223 SER A CA 1
ATOM 1767 C C . SER A 1 223 ? 5.152 -11.445 -20.347 1.00 96.38 223 SER A C 1
ATOM 1769 O O . SER A 1 223 ? 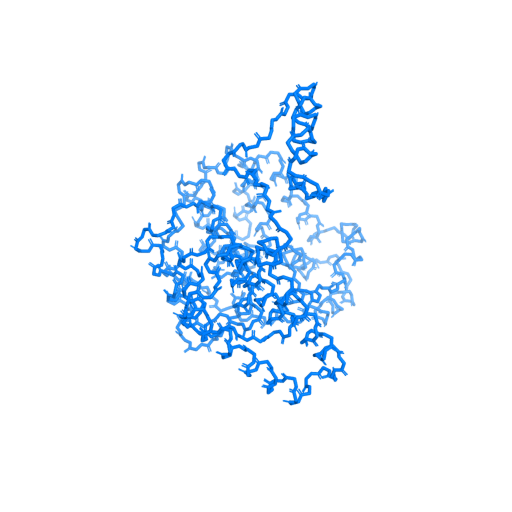4.160 -11.902 -20.908 1.00 96.38 223 SER A O 1
ATOM 1771 N N . ALA A 1 224 ? 5.051 -10.873 -19.145 1.00 96.81 224 ALA A N 1
ATOM 1772 C CA . ALA A 1 224 ? 3.760 -10.718 -18.477 1.00 96.81 224 ALA A CA 1
ATOM 1773 C C . ALA A 1 224 ? 2.828 -9.761 -19.239 1.00 96.81 224 ALA A C 1
ATOM 1775 O O . ALA A 1 224 ? 1.659 -10.089 -19.427 1.00 96.81 224 ALA A O 1
ATOM 1776 N N . ILE A 1 225 ? 3.355 -8.634 -19.738 1.00 97.94 225 ILE A N 1
ATOM 1777 C CA . ILE A 1 225 ? 2.605 -7.678 -20.568 1.00 97.94 225 ILE A CA 1
ATOM 1778 C C . ILE A 1 225 ? 2.043 -8.370 -21.814 1.00 97.94 225 ILE A C 1
ATOM 1780 O O . ILE A 1 225 ? 0.866 -8.200 -22.118 1.00 97.94 225 ILE A O 1
ATOM 1784 N N . THR A 1 226 ? 2.838 -9.168 -22.530 1.00 97.56 226 THR A N 1
ATOM 1785 C CA . THR A 1 226 ? 2.344 -9.860 -23.731 1.00 97.56 226 THR A CA 1
ATOM 1786 C C . THR A 1 226 ? 1.308 -10.934 -23.392 1.00 97.56 226 THR A C 1
ATOM 1788 O O . THR A 1 226 ? 0.319 -11.083 -24.105 1.00 97.56 226 THR A O 1
ATOM 1791 N N . ARG A 1 227 ? 1.461 -11.645 -22.267 1.00 97.19 227 ARG A N 1
ATOM 1792 C CA . ARG A 1 227 ? 0.486 -12.655 -21.816 1.00 97.19 227 ARG A CA 1
ATOM 1793 C C . ARG A 1 227 ? -0.888 -12.073 -21.486 1.00 97.19 227 ARG A C 1
ATOM 1795 O O . ARG A 1 227 ? -1.885 -12.751 -21.720 1.00 97.19 227 ARG A O 1
ATOM 1802 N N . CYS A 1 228 ? -0.956 -10.846 -20.970 1.00 96.56 228 CYS A N 1
ATOM 1803 C CA . CYS A 1 228 ? -2.221 -10.176 -20.659 1.00 96.56 228 CYS A CA 1
ATOM 1804 C C . CYS A 1 228 ? -2.685 -9.179 -21.745 1.00 96.56 228 CYS A C 1
ATOM 1806 O O . CYS A 1 228 ? -3.580 -8.373 -21.480 1.00 96.56 228 CYS A O 1
ATOM 1808 N N . GLU A 1 229 ? -2.130 -9.258 -22.969 1.00 97.12 229 GLU A N 1
ATOM 1809 C CA . GLU A 1 229 ? -2.442 -8.394 -24.132 1.00 97.12 229 GLU A CA 1
ATOM 1810 C C . GLU A 1 229 ? -3.938 -8.211 -24.361 1.00 97.12 229 GLU A C 1
ATOM 1812 O O . GLU A 1 229 ? -4.432 -7.084 -24.433 1.00 97.12 229 GLU A O 1
ATOM 1817 N N . ARG A 1 230 ? -4.682 -9.319 -24.366 1.00 96.00 230 ARG A N 1
ATOM 1818 C CA . ARG A 1 230 ? -6.130 -9.312 -24.593 1.00 96.00 230 ARG A CA 1
ATOM 1819 C C . ARG A 1 230 ? -6.886 -8.405 -23.616 1.00 96.00 230 ARG A C 1
ATOM 1821 O O . ARG A 1 230 ? -7.938 -7.888 -23.973 1.00 96.00 230 ARG A O 1
ATOM 1828 N N . ILE A 1 231 ? -6.394 -8.227 -22.393 1.00 95.19 231 ILE A N 1
ATOM 1829 C CA . ILE A 1 231 ? -7.082 -7.431 -21.374 1.00 95.19 231 ILE A CA 1
ATOM 1830 C C . ILE A 1 231 ? -6.733 -5.960 -21.534 1.00 95.19 231 ILE A C 1
ATOM 1832 O O . ILE A 1 231 ? -7.625 -5.122 -21.644 1.00 95.19 231 ILE A O 1
ATOM 1836 N N . TRP A 1 232 ? -5.440 -5.630 -21.559 1.00 96.12 232 TRP A N 1
ATOM 1837 C CA . TRP A 1 232 ? -5.028 -4.227 -21.533 1.00 96.12 232 TRP A CA 1
ATOM 1838 C C . TRP A 1 232 ? -5.261 -3.509 -22.857 1.00 96.12 232 TRP A C 1
ATOM 1840 O O . TRP A 1 232 ? -5.404 -2.293 -22.852 1.00 96.12 232 TRP A O 1
ATOM 1850 N N . MET A 1 233 ? -5.386 -4.230 -23.974 1.00 96.25 233 MET A N 1
ATOM 1851 C CA . MET A 1 233 ? -5.829 -3.636 -25.239 1.00 96.25 233 MET A CA 1
ATOM 1852 C C . MET A 1 233 ? -7.309 -3.234 -25.243 1.00 96.25 233 MET A C 1
ATOM 1854 O O . MET A 1 233 ? -7.731 -2.525 -26.149 1.00 96.25 233 MET A O 1
ATOM 1858 N N . ASN A 1 234 ? -8.097 -3.663 -24.253 1.00 95.38 234 ASN A N 1
ATOM 1859 C CA . ASN A 1 234 ? -9.528 -3.366 -24.158 1.00 95.38 234 ASN A CA 1
ATOM 1860 C C . ASN A 1 234 ? -9.894 -2.527 -22.921 1.00 95.38 234 ASN A C 1
ATOM 1862 O O . ASN A 1 234 ? -11.063 -2.197 -22.735 1.00 95.38 234 ASN A O 1
ATOM 1866 N N . ASP A 1 235 ? -8.917 -2.159 -22.087 1.00 95.50 235 ASP A N 1
ATOM 1867 C CA . ASP A 1 235 ? -9.125 -1.348 -20.887 1.00 95.50 235 ASP A CA 1
ATOM 1868 C C . ASP A 1 235 ? -8.116 -0.194 -20.816 1.00 95.50 235 ASP A C 1
ATOM 1870 O O . ASP A 1 235 ? -6.902 -0.391 -20.750 1.00 95.50 235 ASP A O 1
ATOM 1874 N N . GLU A 1 236 ? -8.618 1.041 -20.796 1.00 95.38 236 GLU A N 1
ATOM 1875 C CA . GLU A 1 236 ? -7.782 2.250 -20.782 1.00 95.38 236 GLU A CA 1
ATOM 1876 C C . GLU A 1 236 ? -6.921 2.377 -19.518 1.00 95.38 236 GLU A C 1
ATOM 1878 O O . GLU A 1 236 ? -5.836 2.963 -19.556 1.00 95.38 236 GLU A O 1
ATOM 1883 N N . THR A 1 237 ? -7.379 1.839 -18.386 1.00 94.56 237 THR A N 1
ATOM 1884 C CA . THR A 1 237 ? -6.642 1.923 -17.119 1.00 94.56 237 THR A CA 1
ATOM 1885 C C . THR A 1 237 ? -5.423 1.011 -17.157 1.00 94.56 237 THR A C 1
ATOM 1887 O O . THR A 1 237 ? -4.318 1.441 -16.818 1.00 94.56 237 THR A O 1
ATOM 1890 N N . LEU A 1 238 ? -5.600 -0.226 -17.617 1.00 95.69 238 LEU A N 1
ATOM 1891 C CA . LEU A 1 238 ? -4.527 -1.200 -17.739 1.00 95.69 238 LEU A CA 1
ATOM 1892 C C . LEU A 1 238 ? -3.592 -0.868 -18.912 1.00 95.69 238 LEU A C 1
ATOM 1894 O O . LEU A 1 238 ? -2.379 -0.977 -18.757 1.00 95.69 238 LEU A O 1
ATOM 1898 N N . SER A 1 239 ? -4.117 -0.360 -20.033 1.00 97.56 239 SER A N 1
ATOM 1899 C CA . SER A 1 239 ? -3.310 0.214 -21.124 1.00 97.56 239 SER A CA 1
ATOM 1900 C C . SER A 1 239 ? -2.388 1.323 -20.604 1.00 97.56 239 SER A C 1
ATOM 1902 O O . SER A 1 239 ? -1.178 1.325 -20.850 1.00 97.56 239 SER A O 1
ATOM 1904 N N . ARG A 1 240 ? -2.932 2.246 -19.799 1.00 97.25 240 ARG A N 1
ATOM 1905 C CA . ARG A 1 240 ? -2.146 3.302 -19.155 1.00 97.25 240 ARG A CA 1
ATOM 1906 C C . ARG A 1 240 ? -1.118 2.729 -18.178 1.00 97.25 240 ARG A C 1
ATOM 1908 O O . ARG A 1 240 ? 0.013 3.203 -18.178 1.00 97.25 240 ARG A O 1
ATOM 1915 N N . LEU A 1 241 ? -1.462 1.717 -17.378 1.00 97.12 241 LEU A N 1
ATOM 1916 C CA . LEU A 1 241 ? -0.485 1.041 -16.520 1.00 97.12 241 LEU A CA 1
ATOM 1917 C C . LEU A 1 241 ? 0.691 0.528 -17.358 1.00 97.12 241 LEU A C 1
ATOM 1919 O O . LEU A 1 241 ? 1.819 0.940 -17.115 1.00 97.12 241 LEU A O 1
ATOM 1923 N N . VAL A 1 242 ? 0.412 -0.298 -18.372 1.00 98.06 242 VAL A N 1
ATOM 1924 C CA . VAL A 1 242 ? 1.412 -0.909 -19.262 1.00 98.06 242 VAL A CA 1
ATOM 1925 C C . VAL A 1 242 ? 2.333 0.146 -19.877 1.00 98.06 242 VAL A C 1
ATOM 1927 O O . VAL A 1 242 ? 3.554 -0.003 -19.830 1.00 98.06 242 VAL A O 1
ATOM 1930 N N . ALA A 1 243 ? 1.771 1.243 -20.390 1.00 97.56 243 ALA A N 1
ATOM 1931 C CA . ALA A 1 243 ? 2.550 2.355 -20.929 1.00 97.56 243 ALA A CA 1
ATOM 1932 C C . ALA A 1 243 ? 3.470 3.000 -19.879 1.00 97.56 243 ALA A C 1
ATOM 1934 O O . ALA A 1 243 ? 4.640 3.270 -20.153 1.00 97.56 243 A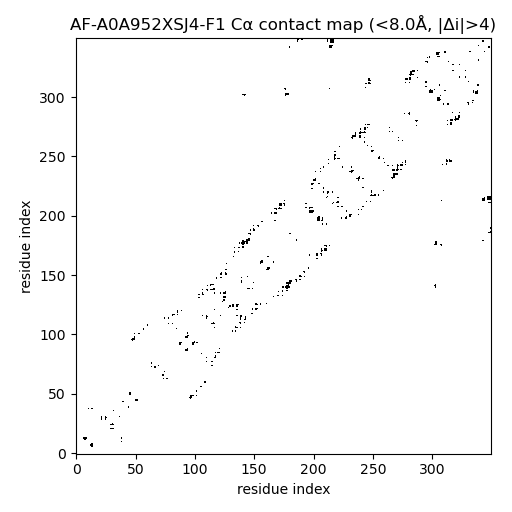LA A O 1
ATOM 1935 N N . GLY A 1 244 ? 2.962 3.207 -18.661 1.00 96.69 244 GLY A N 1
ATOM 1936 C CA . GLY A 1 244 ? 3.720 3.767 -17.542 1.00 96.69 244 GLY A CA 1
AT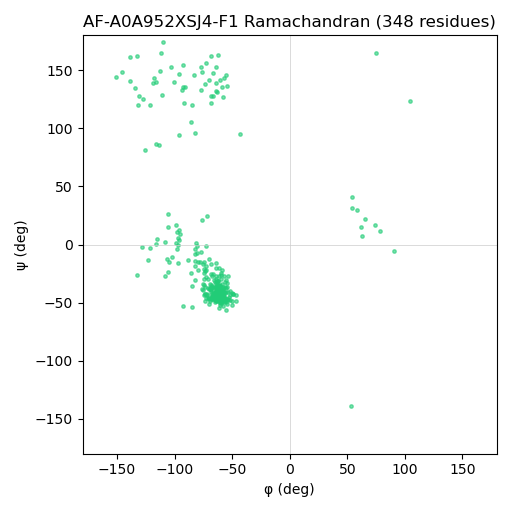OM 1937 C C . GLY A 1 244 ? 4.883 2.887 -17.079 1.00 96.69 244 GLY A C 1
ATOM 1938 O O . GLY A 1 244 ? 5.820 3.396 -16.469 1.00 96.69 244 GLY A O 1
ATOM 1939 N N . LEU A 1 245 ? 4.872 1.588 -17.399 1.00 96.81 245 LEU A N 1
ATOM 1940 C CA . LEU A 1 245 ? 5.960 0.657 -17.083 1.00 96.81 245 LEU A CA 1
ATOM 1941 C C . LEU A 1 245 ? 7.120 0.702 -18.088 1.00 96.81 245 LEU A C 1
ATOM 1943 O O . LEU A 1 245 ? 8.149 0.061 -17.859 1.00 96.81 245 LEU A O 1
ATOM 1947 N N . TRP A 1 246 ? 7.005 1.488 -19.164 1.00 95.88 246 TRP A N 1
ATOM 1948 C CA . TRP A 1 246 ? 8.069 1.685 -20.152 1.00 95.88 246 TRP A CA 1
ATOM 1949 C C . TRP A 1 246 ? 9.455 1.963 -19.542 1.00 95.88 246 TRP A C 1
ATOM 1951 O O . TRP A 1 246 ? 10.422 1.342 -19.991 1.00 95.88 246 TRP A O 1
ATOM 1961 N N . PRO A 1 247 ? 9.603 2.808 -18.499 1.00 94.75 247 PRO A N 1
ATOM 1962 C CA . PRO A 1 247 ? 10.902 3.038 -17.885 1.00 94.75 247 PRO A CA 1
ATOM 1963 C C . PRO A 1 247 ? 11.567 1.747 -17.393 1.00 94.75 247 PRO A C 1
ATOM 1965 O O . PRO A 1 247 ? 12.784 1.644 -17.467 1.00 94.75 247 PRO A O 1
ATOM 1968 N N . ARG A 1 248 ? 10.826 0.735 -16.946 1.00 93.94 248 ARG A N 1
ATOM 1969 C CA . ARG A 1 248 ? 11.436 -0.544 -16.545 1.00 93.94 248 ARG A CA 1
ATOM 1970 C C . ARG A 1 248 ? 11.898 -1.353 -17.748 1.00 93.94 248 ARG A C 1
ATOM 1972 O O . ARG A 1 248 ? 13.012 -1.862 -17.757 1.00 93.94 248 ARG A O 1
ATOM 1979 N N . LEU A 1 249 ? 11.089 -1.401 -18.804 1.00 94.69 249 LEU A N 1
ATOM 1980 C CA . LEU A 1 249 ? 11.443 -2.081 -20.056 1.00 94.69 249 LEU A CA 1
ATOM 1981 C C . LEU A 1 249 ? 12.693 -1.474 -20.707 1.00 94.69 249 LEU A C 1
ATOM 1983 O O . LEU A 1 249 ? 13.510 -2.191 -21.278 1.00 94.69 249 LEU A O 1
ATOM 1987 N N . ALA A 1 250 ? 12.863 -0.159 -20.573 1.00 93.06 250 ALA A N 1
ATOM 1988 C CA . ALA A 1 250 ? 13.985 0.584 -21.129 1.00 93.06 250 ALA A CA 1
ATOM 1989 C C . ALA A 1 250 ? 15.331 0.365 -20.404 1.00 93.06 250 ALA A C 1
ATOM 1991 O O . ALA A 1 250 ? 16.329 0.990 -20.766 1.00 93.06 250 ALA A O 1
ATOM 1992 N N . GLU A 1 251 ? 15.380 -0.433 -19.334 1.00 91.31 251 GLU A N 1
ATOM 1993 C CA . GLU A 1 251 ? 16.640 -0.760 -18.642 1.00 91.31 251 GLU A CA 1
ATOM 1994 C C . GLU A 1 251 ? 17.472 -1.762 -19.434 1.00 91.31 251 GLU A C 1
ATOM 1996 O O . GLU A 1 251 ? 18.697 -1.657 -19.483 1.00 91.31 251 GLU A O 1
ATOM 2001 N N . ASP A 1 252 ? 16.799 -2.674 -20.131 1.00 91.94 252 ASP A N 1
ATOM 2002 C CA . ASP A 1 252 ? 17.426 -3.549 -21.105 1.00 91.94 252 ASP A CA 1
ATOM 2003 C C . ASP A 1 252 ? 17.483 -2.836 -22.464 1.00 91.94 252 ASP A C 1
ATOM 2005 O O . ASP A 1 252 ? 16.487 -2.705 -23.179 1.00 91.94 252 ASP A O 1
ATOM 2009 N N . LYS A 1 253 ? 18.686 -2.386 -22.839 1.00 91.06 253 LYS A N 1
ATOM 2010 C CA . LYS A 1 253 ? 18.942 -1.663 -24.097 1.00 91.06 253 LYS A CA 1
ATOM 2011 C C . LYS A 1 253 ? 18.588 -2.475 -25.347 1.00 91.06 253 LYS A C 1
ATOM 2013 O O . LYS A 1 253 ? 18.335 -1.882 -26.393 1.00 91.06 253 LYS A O 1
ATOM 2018 N N . THR A 1 254 ? 18.584 -3.805 -25.261 1.00 93.94 254 THR A N 1
ATOM 2019 C CA . THR A 1 254 ? 18.259 -4.696 -26.383 1.00 93.94 254 THR A CA 1
ATOM 2020 C C . THR A 1 254 ? 16.752 -4.908 -26.520 1.00 93.94 254 THR A C 1
ATOM 2022 O O . THR A 1 254 ? 16.227 -4.971 -27.636 1.00 93.94 254 THR A O 1
ATOM 2025 N N . LEU A 1 255 ? 16.045 -4.970 -25.389 1.00 94.12 255 LEU A N 1
ATOM 2026 C CA . LEU A 1 255 ? 14.594 -5.110 -25.329 1.00 94.12 255 LEU A CA 1
ATOM 2027 C C . LEU A 1 255 ? 13.879 -3.797 -25.649 1.00 94.12 255 LEU A C 1
ATOM 2029 O O . LEU A 1 255 ? 12.851 -3.815 -26.326 1.00 94.12 255 LEU A O 1
ATOM 2033 N N . ALA A 1 256 ? 14.423 -2.666 -25.194 1.00 93.31 256 ALA A N 1
ATOM 2034 C CA . ALA A 1 256 ? 13.751 -1.372 -25.234 1.00 93.31 256 ALA A CA 1
ATOM 2035 C C . ALA A 1 256 ? 13.178 -1.021 -26.624 1.00 93.31 256 ALA A C 1
ATOM 2037 O O . ALA A 1 256 ? 11.975 -0.764 -26.711 1.00 93.31 256 ALA A O 1
ATOM 2038 N N . PRO A 1 257 ? 13.935 -1.076 -27.742 1.00 93.25 257 PRO A N 1
ATOM 2039 C CA . PRO A 1 257 ? 13.387 -0.709 -29.050 1.00 93.25 257 PRO A CA 1
ATOM 2040 C C . PRO A 1 257 ? 12.237 -1.627 -29.490 1.00 93.25 257 PRO A C 1
ATOM 2042 O O . PRO A 1 257 ? 11.245 -1.160 -30.054 1.00 93.25 257 PRO A O 1
ATOM 2045 N N . LYS A 1 258 ? 12.343 -2.929 -29.187 1.00 95.25 258 LYS A N 1
ATOM 2046 C CA . LYS A 1 258 ? 11.320 -3.934 -29.509 1.00 95.25 258 LYS A CA 1
ATOM 2047 C C . LYS A 1 258 ? 10.046 -3.687 -28.707 1.00 95.25 258 LYS A C 1
ATOM 2049 O O . LYS A 1 258 ? 8.962 -3.652 -29.284 1.00 95.25 258 LYS A O 1
ATOM 2054 N N . ALA A 1 259 ? 10.189 -3.461 -27.403 1.00 95.50 259 ALA A N 1
ATOM 2055 C CA . ALA A 1 259 ? 9.079 -3.161 -26.511 1.00 95.50 259 ALA A CA 1
ATOM 2056 C C . ALA A 1 259 ? 8.382 -1.846 -26.893 1.00 95.50 259 ALA A C 1
ATOM 2058 O O . ALA A 1 259 ? 7.158 -1.819 -26.982 1.00 95.50 259 ALA A O 1
ATOM 2059 N N . ALA A 1 260 ? 9.131 -0.784 -27.212 1.00 93.75 260 ALA A N 1
ATOM 2060 C CA . ALA A 1 260 ? 8.553 0.489 -27.651 1.00 93.75 260 ALA A CA 1
ATOM 2061 C C . ALA A 1 260 ? 7.692 0.320 -28.906 1.00 93.75 260 ALA A C 1
ATOM 2063 O O . ALA A 1 260 ? 6.560 0.798 -28.951 1.00 93.75 260 ALA A O 1
ATOM 2064 N N . ASN A 1 261 ? 8.216 -0.373 -29.921 1.00 95.12 261 ASN A N 1
ATOM 2065 C CA . ASN A 1 261 ? 7.473 -0.632 -31.151 1.00 95.12 261 ASN A CA 1
ATOM 2066 C C . ASN A 1 261 ? 6.243 -1.513 -30.893 1.00 95.12 261 ASN A C 1
ATOM 2068 O O . ASN A 1 261 ? 5.158 -1.234 -31.395 1.00 95.12 261 ASN A O 1
ATOM 2072 N N . TYR A 1 262 ? 6.388 -2.560 -30.080 1.00 97.12 262 TYR A N 1
ATOM 2073 C CA . TYR A 1 262 ? 5.276 -3.435 -29.725 1.00 97.12 262 TYR A CA 1
ATOM 2074 C C . TYR A 1 262 ? 4.134 -2.665 -29.040 1.00 97.12 262 TYR A C 1
ATOM 2076 O O . TYR A 1 262 ? 2.978 -2.831 -29.435 1.00 97.12 262 TYR A O 1
ATOM 2084 N N . LEU A 1 263 ? 4.465 -1.796 -28.077 1.00 97.00 263 LEU A N 1
ATOM 2085 C CA . LEU A 1 263 ? 3.504 -1.002 -27.313 1.00 97.00 263 LEU A CA 1
ATOM 2086 C C . LEU A 1 263 ? 2.832 0.087 -28.157 1.00 97.00 263 LEU A C 1
ATOM 2088 O O . LEU A 1 263 ? 1.609 0.196 -28.127 1.00 97.00 263 LEU A O 1
ATOM 2092 N N . ARG A 1 264 ? 3.589 0.861 -28.951 1.00 94.56 264 ARG A N 1
ATOM 2093 C CA . ARG A 1 264 ? 3.020 1.935 -29.794 1.00 94.56 264 ARG A CA 1
ATOM 2094 C C . ARG A 1 264 ? 1.908 1.444 -30.717 1.00 94.56 264 ARG A C 1
ATOM 2096 O O . ARG A 1 264 ? 0.932 2.150 -30.917 1.00 94.56 264 ARG A O 1
ATOM 2103 N N . ASN A 1 265 ? 2.041 0.226 -31.235 1.00 95.19 265 ASN A N 1
ATOM 2104 C CA . ASN A 1 265 ? 1.083 -0.344 -32.180 1.00 95.19 265 ASN A CA 1
ATOM 2105 C C . ASN A 1 265 ? -0.186 -0.919 -31.523 1.00 95.19 265 ASN A C 1
ATOM 2107 O O . ASN A 1 265 ? -1.080 -1.358 -32.240 1.00 95.19 265 ASN A O 1
ATOM 2111 N N . ARG A 1 266 ? -0.255 -0.987 -30.187 1.00 97.25 266 ARG A N 1
ATOM 2112 C CA . ARG A 1 266 ? -1.314 -1.720 -29.465 1.00 97.25 266 ARG A CA 1
ATOM 2113 C C . ARG A 1 266 ? -1.960 -0.952 -28.324 1.00 97.25 266 ARG A C 1
ATOM 2115 O O . ARG A 1 266 ? -3.085 -1.263 -27.953 1.00 97.25 266 ARG A O 1
ATOM 2122 N N . LEU A 1 267 ? -1.248 0.004 -27.730 1.00 97.50 267 LEU A N 1
ATOM 2123 C CA . LEU A 1 267 ? -1.785 0.807 -26.639 1.00 97.50 267 LEU A CA 1
ATOM 2124 C C . LEU A 1 267 ? -3.023 1.578 -27.102 1.00 97.50 267 LEU A C 1
ATOM 2126 O O . LEU A 1 267 ? -3.052 2.130 -28.201 1.00 97.50 267 LEU A O 1
ATOM 2130 N N . LEU A 1 268 ? -4.007 1.663 -26.213 1.00 97.62 268 LEU A N 1
ATOM 2131 C CA . LEU A 1 268 ? -5.148 2.567 -26.349 1.00 97.62 268 LEU A CA 1
ATOM 2132 C C . LEU A 1 268 ? -4.713 4.040 -26.200 1.00 97.62 268 LEU A C 1
ATOM 2134 O O . LEU A 1 268 ? -3.632 4.294 -25.654 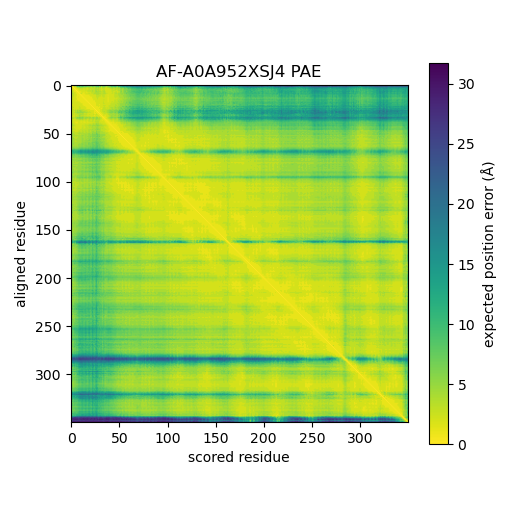1.00 97.62 268 LEU A O 1
ATOM 2138 N N . PRO A 1 269 ? -5.528 5.021 -26.635 1.00 96.88 269 PRO A N 1
ATOM 2139 C CA . PRO A 1 269 ? -5.143 6.434 -26.676 1.00 96.88 269 PRO A CA 1
ATOM 2140 C C . PRO A 1 269 ? -4.514 6.993 -25.388 1.00 96.88 269 PRO A C 1
ATOM 2142 O O . PRO A 1 269 ? -3.495 7.684 -25.460 1.00 96.88 269 PRO A O 1
ATOM 2145 N N . LYS A 1 270 ? -5.041 6.676 -24.190 1.00 95.44 270 LYS A N 1
ATOM 2146 C CA . LYS A 1 270 ? -4.429 7.178 -22.937 1.00 95.44 270 LYS A CA 1
ATOM 2147 C C . LYS A 1 270 ? -3.095 6.507 -22.623 1.00 95.44 270 LYS A C 1
ATOM 2149 O O . LYS A 1 270 ? -2.237 7.128 -21.993 1.00 95.44 270 LYS A O 1
ATOM 2154 N N . GLY A 1 271 ? -2.926 5.255 -23.041 1.00 96.81 271 GLY A N 1
ATOM 2155 C CA . GLY A 1 271 ? -1.659 4.536 -22.971 1.00 96.81 271 GLY A CA 1
ATOM 2156 C C . GLY A 1 271 ? -0.620 5.142 -23.911 1.00 96.81 271 GLY A C 1
ATOM 2157 O O . GLY A 1 271 ? 0.488 5.434 -23.472 1.00 96.81 271 GLY A O 1
ATOM 2158 N N . GLN A 1 272 ? -0.985 5.415 -25.168 1.00 96.19 272 GLN A N 1
ATOM 2159 C CA . GLN A 1 272 ? -0.090 6.052 -26.144 1.00 96.19 272 GLN A CA 1
ATOM 2160 C C . GLN A 1 272 ? 0.420 7.403 -25.634 1.00 96.19 272 GLN A C 1
ATOM 2162 O O . GLN A 1 272 ? 1.629 7.609 -25.561 1.00 96.19 272 GLN A O 1
ATOM 2167 N N . SER A 1 273 ? -0.488 8.261 -25.155 1.00 95.06 273 SER A N 1
ATOM 2168 C CA . SER A 1 273 ? -0.128 9.562 -24.579 1.00 95.06 273 SER A CA 1
ATOM 2169 C C . SER A 1 273 ? 0.835 9.441 -23.388 1.00 95.06 273 SER A C 1
ATOM 2171 O O . SER A 1 273 ? 1.757 10.244 -23.248 1.00 95.06 273 SER A O 1
ATOM 2173 N N . LEU A 1 274 ? 0.668 8.427 -22.528 1.00 95.38 274 LEU A N 1
ATOM 2174 C CA . LEU A 1 274 ? 1.579 8.217 -21.400 1.00 95.38 274 LEU A CA 1
ATOM 2175 C C . LEU A 1 274 ? 2.939 7.645 -21.834 1.00 95.38 274 LEU A C 1
ATOM 2177 O O . LEU A 1 274 ? 3.967 7.998 -21.253 1.00 95.38 274 LEU A O 1
ATOM 2181 N N . LEU A 1 275 ? 2.968 6.782 -22.850 1.00 95.31 275 LEU A N 1
ATOM 2182 C CA . LEU A 1 275 ? 4.217 6.284 -23.422 1.00 95.31 275 LEU A CA 1
ATOM 2183 C C . LEU A 1 275 ? 5.020 7.436 -24.039 1.00 95.31 275 LEU A C 1
ATOM 2185 O O . LEU A 1 275 ? 6.206 7.577 -23.746 1.00 95.31 275 LEU A O 1
ATOM 2189 N N . GLU A 1 276 ? 4.369 8.276 -24.844 1.00 92.06 276 GLU A N 1
ATOM 2190 C CA . GLU A 1 276 ? 4.956 9.489 -25.425 1.00 92.06 276 GLU A CA 1
ATOM 2191 C C . GLU A 1 276 ? 5.488 10.420 -24.342 1.00 92.06 276 GLU A C 1
ATOM 2193 O O . GLU A 1 276 ? 6.639 10.829 -24.409 1.00 92.06 276 GLU A O 1
ATOM 2198 N N . PHE A 1 277 ? 4.726 10.641 -23.271 1.00 91.38 277 PHE A N 1
ATOM 2199 C CA . PHE A 1 277 ? 5.189 11.408 -22.119 1.00 91.38 277 PHE A CA 1
ATOM 2200 C C . PHE A 1 277 ? 6.511 10.885 -21.528 1.00 91.38 277 PHE A C 1
ATOM 2202 O O . PHE A 1 277 ? 7.428 11.665 -21.257 1.00 91.38 277 PHE A O 1
ATOM 2209 N N . HIS A 1 278 ? 6.643 9.571 -21.319 1.00 91.75 278 HIS A N 1
ATOM 2210 C CA . HIS A 1 278 ? 7.887 9.010 -20.789 1.00 91.75 278 HIS A CA 1
ATOM 2211 C C . HIS A 1 278 ? 9.046 9.092 -21.783 1.00 91.75 278 HIS A C 1
ATOM 2213 O O . HIS A 1 278 ? 10.192 9.247 -21.351 1.00 91.75 278 HIS A O 1
ATOM 2219 N N . LEU A 1 279 ? 8.766 8.966 -23.082 1.00 87.94 279 LEU A N 1
ATOM 2220 C CA . LEU A 1 279 ? 9.753 9.143 -24.142 1.00 87.94 279 LEU A CA 1
ATOM 2221 C C . LEU A 1 279 ? 10.224 10.597 -24.200 1.00 87.94 279 LEU A C 1
ATOM 2223 O O . LEU A 1 279 ? 11.427 10.826 -24.155 1.00 87.94 279 LEU A O 1
ATOM 2227 N N . ASP A 1 280 ? 9.304 11.560 -24.155 1.00 86.50 280 ASP A N 1
ATOM 2228 C CA . ASP A 1 280 ? 9.593 12.993 -24.142 1.00 86.50 280 ASP A CA 1
ATOM 2229 C C . ASP A 1 280 ? 10.451 13.390 -22.942 1.00 86.50 280 ASP A C 1
ATOM 2231 O O . ASP A 1 280 ? 11.411 14.140 -23.089 1.00 86.50 280 ASP A O 1
ATOM 2235 N N . ILE A 1 281 ? 10.178 12.853 -21.747 1.00 83.75 281 ILE A N 1
ATOM 2236 C CA . ILE A 1 281 ? 11.054 13.067 -20.583 1.00 83.75 281 ILE A CA 1
ATOM 2237 C C . ILE A 1 281 ? 12.467 12.516 -20.843 1.00 83.75 281 ILE A C 1
ATOM 2239 O O . ILE A 1 281 ? 13.461 13.114 -20.420 1.00 83.75 281 ILE A O 1
ATOM 2243 N N . ALA A 1 282 ? 12.569 11.375 -21.524 1.00 80.81 282 ALA A N 1
ATOM 2244 C CA . ALA A 1 282 ? 13.842 10.747 -21.856 1.00 80.81 282 ALA A CA 1
ATOM 2245 C C . ALA A 1 282 ? 14.598 11.461 -22.995 1.00 80.81 282 ALA A C 1
ATOM 2247 O O . ALA A 1 282 ? 15.819 11.350 -23.052 1.00 80.81 282 ALA A O 1
ATOM 2248 N N . THR A 1 283 ? 13.933 12.199 -23.886 1.00 77.25 283 THR A N 1
ATOM 2249 C CA . THR A 1 283 ? 14.573 12.736 -25.104 1.00 77.25 283 THR A CA 1
ATOM 2250 C C . THR A 1 283 ? 14.489 14.251 -25.273 1.00 77.25 283 THR A C 1
ATOM 2252 O O . THR A 1 283 ? 15.195 14.790 -26.122 1.00 77.25 283 THR A O 1
ATOM 2255 N N . VAL A 1 284 ? 13.648 14.955 -24.508 1.00 71.31 284 VAL A N 1
ATOM 2256 C CA . VAL A 1 284 ? 13.361 16.387 -24.691 1.00 71.31 284 VAL A CA 1
ATOM 2257 C C . VAL A 1 284 ? 13.555 17.162 -23.381 1.00 71.31 284 VAL A C 1
ATOM 2259 O O . VAL A 1 284 ? 12.929 16.887 -22.357 1.00 71.31 284 VAL A O 1
ATOM 2262 N N . SER A 1 285 ? 14.393 18.205 -23.406 1.00 62.16 285 SER A N 1
ATOM 2263 C CA . SER A 1 285 ? 14.732 19.016 -22.219 1.00 62.16 285 SER A CA 1
ATOM 2264 C C . SER A 1 285 ? 13.532 19.753 -21.598 1.00 62.16 285 SER A C 1
ATOM 2266 O O . SER A 1 285 ? 13.478 19.930 -20.378 1.00 62.16 285 SER A O 1
ATOM 2268 N N . THR A 1 286 ? 12.543 20.155 -22.406 1.00 66.06 286 THR A N 1
ATOM 2269 C CA . THR A 1 286 ? 11.330 20.864 -21.956 1.00 66.06 286 THR A CA 1
ATOM 2270 C C . THR A 1 286 ? 10.336 19.963 -21.220 1.00 66.06 286 THR A C 1
ATOM 2272 O O . THR A 1 286 ? 9.549 20.463 -20.416 1.00 66.06 286 THR A O 1
ATOM 2275 N N . GLY A 1 287 ? 10.384 18.643 -21.439 1.00 69.44 287 GLY A N 1
ATOM 2276 C CA . GLY A 1 287 ? 9.532 17.680 -20.737 1.00 69.44 287 GLY A CA 1
ATOM 2277 C C . GLY A 1 287 ? 9.848 17.622 -19.242 1.00 69.44 287 GLY A C 1
ATOM 2278 O O . GLY A 1 287 ? 8.951 17.651 -18.404 1.00 69.44 287 GLY A O 1
ATOM 2279 N N . TYR A 1 288 ? 11.134 17.635 -18.886 1.00 76.62 288 TYR A N 1
ATOM 2280 C CA . TYR A 1 288 ? 11.585 17.553 -17.496 1.00 76.62 288 TYR A CA 1
ATOM 2281 C C . TYR A 1 288 ? 11.306 18.828 -16.675 1.00 76.62 288 TYR A C 1
ATOM 2283 O O . TYR A 1 288 ? 10.930 18.733 -15.502 1.00 76.62 288 TYR A O 1
ATOM 2291 N N . SER A 1 289 ? 11.441 20.022 -17.266 1.00 77.88 289 SER A N 1
ATOM 2292 C CA . SER A 1 289 ? 11.316 21.292 -16.527 1.00 77.88 289 SER A CA 1
ATOM 2293 C C . SER A 1 289 ? 9.949 21.464 -15.849 1.00 77.88 289 SER A C 1
ATOM 2295 O O . SER A 1 289 ? 9.885 21.966 -14.727 1.00 77.88 289 SER A O 1
ATOM 2297 N N . ARG A 1 290 ? 8.875 20.959 -16.472 1.00 82.12 290 ARG A N 1
ATOM 2298 C CA . ARG A 1 290 ? 7.496 21.009 -15.952 1.00 82.12 290 ARG A CA 1
ATOM 2299 C C . ARG A 1 290 ? 7.289 20.188 -14.677 1.00 82.12 290 ARG A C 1
ATOM 2301 O O . ARG A 1 290 ? 6.467 20.554 -13.844 1.00 82.12 290 ARG A O 1
ATOM 2308 N N . PHE A 1 291 ? 8.043 19.102 -14.502 1.00 84.75 291 PHE A N 1
ATOM 2309 C CA . PHE A 1 291 ? 7.885 18.170 -13.376 1.00 84.75 291 PHE A CA 1
ATOM 2310 C C . PHE A 1 291 ? 9.019 18.258 -12.360 1.00 84.75 291 PHE A C 1
ATOM 2312 O O . PHE A 1 291 ? 9.015 17.530 -11.369 1.00 84.75 291 PHE A O 1
ATOM 2319 N N . LYS A 1 292 ? 9.982 19.163 -12.561 1.00 87.25 292 LYS A N 1
ATOM 2320 C CA . LYS A 1 292 ? 11.164 19.305 -11.707 1.00 87.25 292 LYS A CA 1
ATOM 2321 C C . LYS A 1 292 ? 10.812 19.469 -10.225 1.00 87.25 292 LYS A C 1
ATOM 2323 O O . LYS A 1 292 ? 11.372 18.763 -9.391 1.00 87.25 292 LYS A O 1
ATOM 2328 N N . SER A 1 293 ? 9.871 20.349 -9.879 1.00 89.56 293 SER A N 1
ATOM 2329 C CA . SER A 1 293 ? 9.456 20.565 -8.481 1.00 89.56 293 SER A CA 1
ATOM 2330 C C . SER A 1 293 ? 8.876 19.293 -7.854 1.00 89.56 293 SER A C 1
ATOM 2332 O O . SER A 1 293 ? 9.287 18.892 -6.763 1.00 89.56 293 SER A O 1
ATOM 2334 N N . ILE A 1 294 ? 7.987 18.615 -8.584 1.00 91.19 294 ILE A N 1
ATOM 2335 C CA . ILE A 1 294 ? 7.362 17.360 -8.163 1.00 91.19 294 ILE A CA 1
ATOM 2336 C C . ILE A 1 294 ? 8.425 16.283 -7.984 1.00 91.19 294 ILE A C 1
ATOM 2338 O O . ILE A 1 294 ? 8.426 15.605 -6.961 1.00 91.19 294 ILE A O 1
ATOM 2342 N N . LEU A 1 295 ? 9.360 16.139 -8.927 1.00 92.25 295 LEU A N 1
ATOM 2343 C CA . LEU A 1 295 ? 10.399 15.114 -8.878 1.00 92.25 295 LEU A CA 1
ATOM 2344 C C . LEU A 1 295 ? 11.392 15.347 -7.732 1.00 92.25 295 LEU A C 1
ATOM 2346 O O . LEU A 1 295 ? 11.790 14.382 -7.088 1.00 92.25 295 LEU A O 1
ATOM 2350 N N . HIS A 1 296 ? 11.723 16.594 -7.393 1.00 93.50 296 HIS A N 1
ATOM 2351 C CA . HIS A 1 296 ? 12.655 16.917 -6.298 1.00 93.50 296 HIS A CA 1
ATOM 2352 C C . HIS A 1 296 ? 12.029 16.844 -4.894 1.00 93.50 296 HIS A C 1
ATOM 2354 O O . HIS A 1 296 ? 12.763 16.793 -3.911 1.00 93.50 296 HIS A O 1
ATOM 2360 N N . ALA A 1 297 ? 10.702 16.804 -4.754 1.00 93.62 297 ALA A N 1
ATOM 2361 C CA . ALA A 1 297 ? 10.067 16.651 -3.440 1.00 93.62 297 ALA A CA 1
ATOM 2362 C C . ALA A 1 297 ? 10.351 15.265 -2.817 1.00 93.62 297 ALA A C 1
ATOM 2364 O O . ALA A 1 297 ? 10.426 14.272 -3.534 1.00 93.62 297 ALA A O 1
ATOM 2365 N N . LYS A 1 298 ? 10.459 15.137 -1.493 1.00 92.44 298 LYS A N 1
ATOM 2366 C CA . LYS A 1 298 ? 10.457 13.820 -0.818 1.00 92.44 298 LYS A CA 1
ATOM 2367 C C . LYS A 1 298 ? 9.041 13.457 -0.388 1.00 92.44 298 LYS A C 1
ATOM 2369 O O . LYS A 1 298 ? 8.231 14.346 -0.147 1.00 92.44 298 LYS A O 1
ATOM 2374 N N . ASN A 1 299 ? 8.748 12.164 -0.262 1.00 92.88 299 ASN A N 1
ATOM 2375 C CA . ASN A 1 299 ? 7.516 11.703 0.371 1.00 92.88 299 ASN A CA 1
ATOM 2376 C C . ASN A 1 299 ? 7.834 10.916 1.644 1.00 92.88 299 ASN A C 1
ATOM 2378 O O . ASN A 1 299 ? 7.927 9.692 1.631 1.00 92.88 299 ASN A O 1
ATOM 2382 N N . ASP A 1 300 ? 7.971 11.628 2.762 1.00 90.19 300 ASP A N 1
ATOM 2383 C CA . ASP A 1 300 ? 8.357 11.032 4.042 1.00 90.19 300 ASP A CA 1
ATOM 2384 C C . ASP A 1 300 ? 7.361 10.025 4.621 1.00 90.19 300 ASP A C 1
ATOM 2386 O O . ASP A 1 300 ? 7.746 9.241 5.494 1.00 90.19 300 ASP A O 1
ATOM 2390 N N . SER A 1 301 ? 6.124 10.020 4.117 1.00 88.75 301 SER A N 1
ATOM 2391 C CA . SER A 1 301 ? 5.064 9.099 4.534 1.00 88.75 301 SER A CA 1
ATOM 2392 C C . SER A 1 301 ? 5.191 7.689 3.943 1.00 88.75 301 SER A C 1
ATOM 2394 O O . SER A 1 301 ? 4.531 6.767 4.438 1.00 88.75 301 SER A O 1
ATOM 2396 N N . LEU A 1 302 ? 6.020 7.523 2.903 1.00 93.00 302 LEU A N 1
ATOM 2397 C CA . LEU A 1 302 ? 6.285 6.243 2.250 1.00 93.00 302 LEU A CA 1
ATOM 2398 C C . LEU A 1 302 ? 7.567 5.590 2.789 1.00 93.00 302 LEU A C 1
ATOM 2400 O O . LEU A 1 302 ? 8.532 6.301 3.087 1.00 93.00 302 LEU A O 1
ATOM 2404 N N . PRO A 1 303 ? 7.626 4.245 2.860 1.00 93.69 303 PRO A N 1
ATOM 2405 C CA . PRO A 1 303 ? 8.781 3.532 3.406 1.00 93.69 303 PRO A CA 1
ATOM 2406 C C . PRO A 1 303 ? 10.104 3.851 2.702 1.00 93.69 303 PRO A C 1
ATOM 2408 O O . PRO A 1 303 ? 11.109 4.043 3.382 1.00 93.69 303 PRO A O 1
ATOM 2411 N N . LEU A 1 304 ? 10.083 3.956 1.368 1.00 94.19 304 LEU A N 1
ATOM 2412 C CA . LEU A 1 304 ? 11.248 4.264 0.523 1.00 94.19 304 LEU A CA 1
ATOM 2413 C C . LEU A 1 304 ? 11.361 5.752 0.154 1.00 94.19 304 LEU A C 1
ATOM 2415 O O . LEU A 1 304 ? 12.116 6.127 -0.741 1.00 94.19 304 LEU A O 1
ATOM 2419 N N . LYS A 1 305 ? 10.583 6.616 0.817 1.00 94.62 305 LYS A N 1
ATOM 2420 C CA . LYS A 1 305 ? 10.601 8.081 0.650 1.00 94.62 305 LYS A CA 1
ATOM 2421 C C . LYS A 1 305 ? 10.221 8.605 -0.740 1.00 94.62 305 LYS A C 1
ATOM 2423 O O . LYS A 1 305 ? 10.289 9.811 -0.989 1.00 94.62 305 LYS A O 1
ATOM 2428 N N . CYS A 1 306 ? 9.765 7.718 -1.619 1.00 95.25 306 CYS A N 1
ATOM 2429 C CA . CYS A 1 306 ? 9.339 7.997 -2.981 1.00 95.25 306 CYS A CA 1
ATOM 2430 C C . CYS A 1 306 ? 8.271 6.974 -3.405 1.00 95.25 306 CYS A C 1
ATOM 2432 O O . CYS A 1 306 ? 8.330 5.815 -2.995 1.00 95.25 306 CYS A O 1
ATOM 2434 N N . GLY A 1 307 ? 7.284 7.415 -4.188 1.00 94.50 307 GLY A N 1
ATOM 2435 C CA . GLY A 1 307 ? 6.299 6.527 -4.809 1.00 94.50 307 GLY A CA 1
ATOM 2436 C C . GLY A 1 307 ? 6.892 5.819 -6.023 1.00 94.50 307 GLY A C 1
ATOM 2437 O O . GLY A 1 307 ? 7.808 6.344 -6.660 1.00 94.50 307 GLY A O 1
ATOM 2438 N N . HIS A 1 308 ? 6.385 4.630 -6.346 1.00 95.50 308 HIS A N 1
ATOM 2439 C CA . HIS A 1 308 ? 6.897 3.855 -7.477 1.00 95.50 308 HIS A CA 1
ATOM 2440 C C . HIS A 1 308 ? 6.621 4.536 -8.826 1.00 95.50 308 HIS A C 1
ATOM 2442 O O . HIS A 1 308 ? 7.509 4.626 -9.662 1.00 95.50 308 HIS A O 1
ATOM 2448 N N . ASP A 1 309 ? 5.439 5.121 -9.002 1.00 94.44 309 ASP A N 1
ATOM 2449 C CA . ASP A 1 309 ? 5.080 5.973 -10.143 1.00 94.44 309 ASP A CA 1
ATOM 2450 C C . ASP A 1 309 ? 6.096 7.106 -10.373 1.00 94.44 309 ASP A C 1
ATOM 2452 O O . ASP A 1 309 ? 6.617 7.304 -11.472 1.00 94.44 309 ASP A O 1
ATOM 2456 N N . LYS A 1 310 ? 6.455 7.809 -9.300 1.00 94.94 310 LYS A N 1
ATOM 2457 C CA . LYS A 1 310 ? 7.461 8.864 -9.338 1.00 94.94 310 LYS A CA 1
ATOM 2458 C C . LYS A 1 310 ? 8.862 8.315 -9.600 1.00 94.94 310 LYS A C 1
ATOM 2460 O O . LYS A 1 310 ? 9.634 8.948 -10.318 1.00 94.94 310 LYS A O 1
ATOM 2465 N N . PHE A 1 311 ? 9.200 7.154 -9.047 1.00 95.31 311 PHE A N 1
ATOM 2466 C CA . PHE A 1 311 ? 10.449 6.464 -9.358 1.00 95.31 311 PHE A CA 1
ATOM 2467 C C . PHE A 1 311 ? 10.558 6.143 -10.855 1.00 95.31 311 PHE A C 1
ATOM 2469 O O . PHE A 1 311 ? 11.599 6.419 -11.444 1.00 95.31 311 PHE A O 1
ATOM 2476 N N . LEU A 1 312 ? 9.486 5.670 -11.498 1.00 95.25 312 LEU A N 1
ATOM 2477 C CA . LEU A 1 312 ? 9.459 5.416 -12.944 1.00 95.25 312 LEU A CA 1
ATOM 2478 C C . LEU A 1 312 ? 9.736 6.696 -13.751 1.00 95.25 312 LEU A C 1
ATOM 2480 O O . LEU A 1 312 ? 10.520 6.676 -14.701 1.00 95.25 312 LEU A O 1
ATOM 2484 N N . MET A 1 313 ? 9.177 7.836 -13.335 1.00 94.25 313 MET A N 1
ATOM 2485 C CA . MET A 1 313 ? 9.503 9.135 -13.939 1.00 94.25 313 MET A CA 1
ATOM 2486 C C . MET A 1 313 ? 10.974 9.524 -13.734 1.00 94.25 313 MET A C 1
ATOM 2488 O O . MET A 1 313 ? 11.629 9.974 -14.673 1.00 94.25 313 MET A O 1
ATOM 2492 N N . ILE A 1 314 ? 11.512 9.340 -12.523 1.00 94.31 314 ILE A N 1
ATOM 2493 C CA . ILE A 1 314 ? 12.927 9.604 -12.221 1.00 94.31 314 ILE A CA 1
ATOM 2494 C C . ILE A 1 314 ? 13.824 8.740 -13.115 1.00 94.31 314 ILE A C 1
ATOM 2496 O O . ILE A 1 314 ? 14.777 9.260 -13.687 1.00 94.31 314 ILE A O 1
ATOM 2500 N N . GLN A 1 315 ? 13.489 7.466 -13.319 1.00 93.06 315 GLN A N 1
ATOM 2501 C CA . GLN A 1 315 ? 14.225 6.565 -14.209 1.00 93.06 315 GLN A CA 1
ATOM 2502 C C . GLN A 1 315 ? 14.237 7.047 -15.670 1.00 93.06 315 GLN A C 1
ATOM 2504 O O . GLN A 1 315 ? 15.242 6.885 -16.367 1.00 93.06 315 GLN A O 1
ATOM 2509 N N . SER A 1 316 ? 13.153 7.656 -16.166 1.00 92.31 316 SER A N 1
ATOM 2510 C CA . SER A 1 316 ? 13.167 8.329 -17.477 1.00 92.31 316 SER A CA 1
ATOM 2511 C C . SER A 1 316 ? 14.150 9.508 -17.496 1.00 92.31 316 SER A C 1
ATOM 2513 O O . SER A 1 316 ? 14.944 9.628 -18.426 1.00 92.31 316 SER A O 1
ATOM 2515 N N . VAL A 1 317 ? 14.153 10.348 -16.453 1.00 92.12 317 VAL A N 1
ATOM 2516 C CA . VAL A 1 317 ? 15.040 11.524 -16.358 1.00 92.12 317 VAL A CA 1
ATOM 2517 C C . VAL A 1 317 ? 16.512 11.130 -16.245 1.00 92.12 317 VAL A C 1
ATOM 2519 O O . VAL A 1 317 ? 17.357 11.717 -16.919 1.00 92.12 317 VAL A O 1
ATOM 2522 N N . LEU A 1 318 ? 16.848 10.137 -15.419 1.00 91.62 318 LEU A N 1
ATOM 2523 C CA . LEU A 1 318 ? 18.238 9.722 -15.205 1.00 91.62 318 LEU A CA 1
ATOM 2524 C C . LEU A 1 318 ? 18.881 9.203 -16.499 1.00 91.62 318 LEU A C 1
ATOM 2526 O O . LEU A 1 318 ? 20.049 9.497 -16.770 1.00 91.62 318 LEU A O 1
ATOM 2530 N N . ARG A 1 319 ? 18.099 8.540 -17.357 1.00 88.00 319 ARG A N 1
ATOM 2531 C CA . ARG A 1 319 ? 18.544 8.084 -18.684 1.00 88.00 319 ARG A CA 1
ATOM 2532 C C . ARG A 1 319 ? 18.503 9.152 -19.769 1.00 88.00 319 ARG A C 1
ATOM 2534 O O . ARG A 1 319 ? 19.108 8.952 -20.817 1.00 88.00 319 ARG A O 1
ATOM 2541 N N . SER A 1 320 ? 17.830 10.275 -19.528 1.00 86.50 320 SER A N 1
ATOM 2542 C CA . SER A 1 320 ? 17.680 11.330 -20.526 1.00 86.50 320 SER A CA 1
ATOM 2543 C C . SER A 1 320 ? 19.020 11.940 -20.913 1.00 86.50 320 SER A C 1
ATOM 2545 O O . SER A 1 320 ? 19.781 12.343 -20.038 1.00 86.50 320 SER A O 1
ATOM 2547 N N . THR A 1 321 ? 19.322 12.080 -22.200 1.00 82.88 321 THR A N 1
ATOM 2548 C CA . THR A 1 321 ? 20.517 12.830 -22.634 1.00 82.88 321 THR A CA 1
ATOM 2549 C C . THR A 1 321 ? 20.332 14.342 -22.498 1.00 82.88 321 THR A C 1
ATOM 2551 O O . THR A 1 321 ? 21.309 15.084 -22.509 1.00 82.88 321 THR A O 1
ATOM 2554 N N . SER A 1 322 ? 19.091 14.805 -22.324 1.00 80.19 322 SER A N 1
ATOM 2555 C CA . SER A 1 322 ? 18.726 16.224 -22.296 1.00 80.19 322 SER A CA 1
ATOM 2556 C C . SER A 1 322 ? 18.599 16.811 -20.887 1.00 80.19 322 SER A C 1
ATOM 2558 O O . SER A 1 322 ? 18.561 18.033 -20.736 1.00 80.19 322 SER A O 1
ATOM 2560 N N . ALA A 1 323 ? 18.499 15.975 -19.850 1.00 85.06 323 ALA A N 1
ATOM 2561 C CA . ALA A 1 323 ? 18.377 16.440 -18.470 1.00 85.06 323 ALA A CA 1
ATOM 2562 C C . ALA A 1 323 ? 19.738 16.915 -17.908 1.00 85.06 323 ALA A C 1
ATOM 2564 O O . ALA A 1 323 ? 20.722 16.177 -18.024 1.00 85.06 323 ALA A O 1
ATOM 2565 N N . PRO A 1 324 ? 19.819 18.094 -17.249 1.00 88.12 324 PRO A N 1
ATOM 2566 C CA . PRO A 1 324 ? 21.081 18.619 -16.722 1.00 88.12 324 PRO A CA 1
ATOM 2567 C C . PRO A 1 324 ? 21.744 17.678 -15.707 1.00 88.12 324 PRO A C 1
ATOM 2569 O O . PRO A 1 324 ? 21.095 17.208 -14.770 1.00 88.12 324 PRO A O 1
ATOM 2572 N N . THR A 1 325 ? 23.058 17.466 -15.819 1.00 89.31 325 THR A N 1
ATOM 2573 C CA . THR A 1 325 ? 23.818 16.557 -14.936 1.00 89.31 325 THR A CA 1
ATOM 2574 C C . THR A 1 325 ? 23.670 16.906 -13.453 1.00 89.31 325 THR A C 1
ATOM 2576 O O . THR A 1 325 ? 23.463 16.018 -12.629 1.00 89.31 325 THR A O 1
ATOM 2579 N N . GLY A 1 326 ? 23.699 18.198 -13.102 1.00 90.50 326 GLY A N 1
ATOM 2580 C CA . GLY A 1 326 ? 23.521 18.643 -11.714 1.00 90.50 326 GLY A CA 1
ATOM 2581 C C . GLY A 1 326 ? 22.139 18.309 -11.140 1.00 90.50 326 GLY A C 1
ATOM 2582 O O . GLY A 1 326 ? 22.006 18.009 -9.954 1.00 90.50 326 GLY A O 1
ATOM 2583 N N . ASP A 1 327 ? 21.112 18.293 -11.987 1.00 90.81 327 ASP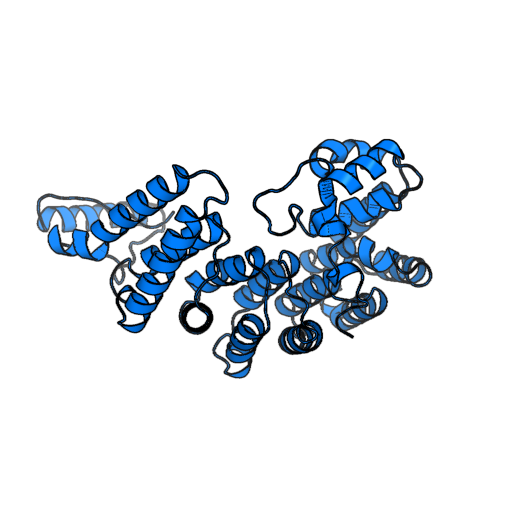 A N 1
ATOM 2584 C CA . ASP A 1 327 ? 19.762 17.917 -11.583 1.00 90.81 327 ASP A CA 1
ATOM 2585 C C . ASP A 1 327 ? 19.625 16.405 -11.387 1.00 90.81 327 ASP A C 1
ATOM 2587 O O . ASP A 1 327 ? 18.985 15.983 -10.423 1.00 90.81 327 ASP A O 1
ATOM 2591 N N . LYS A 1 328 ? 20.260 15.595 -12.244 1.00 92.75 328 LYS A N 1
ATOM 2592 C CA . LYS A 1 328 ? 20.325 14.137 -12.070 1.00 92.75 328 LYS A CA 1
ATOM 2593 C C . LYS A 1 328 ? 21.004 13.763 -10.754 1.00 92.75 328 LYS A C 1
ATOM 2595 O O . LYS A 1 328 ? 20.396 13.070 -9.944 1.00 92.75 328 LYS A O 1
ATOM 2600 N N . ALA A 1 329 ? 22.182 14.331 -10.486 1.00 94.38 329 ALA A N 1
ATOM 2601 C CA . ALA A 1 329 ? 22.908 14.110 -9.234 1.00 94.38 329 ALA A CA 1
ATOM 2602 C C . ALA A 1 329 ? 22.073 14.515 -8.003 1.00 94.38 329 ALA A C 1
ATOM 2604 O O . ALA A 1 329 ? 22.082 13.852 -6.963 1.00 94.38 329 ALA A O 1
ATOM 2605 N N . LYS A 1 330 ? 21.292 15.598 -8.116 1.00 94.94 330 LYS A N 1
ATOM 2606 C CA . LYS A 1 330 ? 20.376 16.019 -7.053 1.00 94.94 330 LYS A CA 1
ATOM 2607 C C . LYS A 1 330 ? 19.218 15.032 -6.861 1.00 94.94 330 LYS A C 1
ATOM 2609 O O . LYS A 1 330 ? 18.883 14.745 -5.713 1.00 94.94 330 LYS A O 1
ATOM 2614 N N . LEU A 1 331 ? 18.629 14.489 -7.930 1.00 95.38 331 LEU A N 1
ATOM 2615 C CA . LEU A 1 331 ? 17.603 13.440 -7.832 1.00 95.38 331 LEU A CA 1
ATOM 2616 C C . LEU A 1 331 ? 18.154 12.172 -7.173 1.00 95.38 331 LEU A C 1
ATOM 2618 O O . LEU A 1 331 ? 17.510 11.646 -6.267 1.00 95.38 331 LEU A O 1
ATOM 2622 N N . GLU A 1 332 ? 19.355 11.738 -7.555 1.00 95.50 332 GLU A N 1
ATOM 2623 C CA . GLU A 1 332 ? 20.038 10.580 -6.963 1.00 95.50 332 GLU A CA 1
ATOM 2624 C C . GLU A 1 332 ? 20.278 10.758 -5.461 1.00 95.50 332 GLU A C 1
ATOM 2626 O O . GLU A 1 332 ? 20.009 9.852 -4.668 1.00 95.50 332 GLU A O 1
ATOM 2631 N N . LYS A 1 333 ? 20.691 11.962 -5.046 1.00 95.81 333 LYS A N 1
ATOM 2632 C CA . LYS A 1 333 ? 20.886 12.317 -3.633 1.00 95.81 333 LYS A CA 1
ATOM 2633 C C . LYS A 1 333 ? 19.577 12.396 -2.842 1.00 95.81 333 LYS A C 1
ATOM 2635 O O . LYS A 1 333 ? 19.536 12.070 -1.657 1.00 95.81 333 LYS A O 1
ATOM 2640 N N . ILE A 1 334 ? 18.502 12.897 -3.448 1.00 95.75 334 ILE A N 1
ATOM 2641 C CA . ILE A 1 334 ? 17.205 13.039 -2.770 1.00 95.75 334 ILE A CA 1
ATOM 2642 C C . ILE A 1 334 ? 16.537 11.671 -2.600 1.00 95.75 334 ILE A C 1
ATOM 2644 O O . ILE A 1 334 ? 16.011 11.389 -1.521 1.00 95.75 334 ILE A O 1
ATOM 2648 N N . HIS A 1 335 ? 16.583 10.836 -3.638 1.00 96.50 335 HIS A N 1
ATOM 2649 C CA . HIS A 1 335 ? 15.851 9.569 -3.740 1.00 96.50 335 HIS A CA 1
ATOM 2650 C C . HIS A 1 335 ? 16.736 8.339 -3.559 1.00 96.50 335 HIS A C 1
ATOM 2652 O O . HIS A 1 335 ? 16.394 7.259 -4.032 1.00 96.50 335 HIS A O 1
ATOM 2658 N N . THR A 1 336 ? 17.852 8.480 -2.841 1.00 95.12 336 THR A N 1
ATOM 2659 C CA . THR A 1 336 ? 18.826 7.398 -2.647 1.00 95.12 336 THR A CA 1
ATOM 2660 C C . THR A 1 336 ? 18.165 6.118 -2.139 1.00 95.12 336 THR A C 1
ATOM 2662 O O . THR A 1 336 ? 18.415 5.064 -2.699 1.00 95.12 336 THR A O 1
ATOM 2665 N N . GLN A 1 337 ? 17.241 6.205 -1.172 1.00 93.44 337 GLN A N 1
ATOM 2666 C CA . GLN A 1 337 ? 16.604 5.023 -0.571 1.00 93.44 337 GLN A CA 1
ATOM 2667 C C . GLN A 1 337 ? 15.886 4.118 -1.580 1.00 93.44 337 GLN A C 1
ATOM 2669 O O . GLN A 1 337 ? 16.016 2.907 -1.481 1.00 93.44 337 GLN A O 1
ATOM 2674 N N . ILE A 1 338 ? 15.141 4.681 -2.539 1.00 93.75 338 ILE A N 1
ATOM 2675 C CA . ILE A 1 338 ? 14.448 3.878 -3.559 1.00 93.75 338 ILE A CA 1
ATOM 2676 C C . ILE A 1 338 ? 15.377 3.489 -4.715 1.00 93.75 338 ILE A C 1
ATOM 2678 O O . ILE A 1 338 ? 15.195 2.437 -5.312 1.00 93.75 338 ILE A O 1
ATOM 2682 N N . LEU A 1 339 ? 16.373 4.323 -5.036 1.00 93.19 339 LEU A N 1
ATOM 2683 C CA . LEU A 1 339 ? 17.307 4.074 -6.138 1.00 93.19 339 LEU A CA 1
ATOM 2684 C C . LEU A 1 339 ? 18.336 2.988 -5.806 1.00 93.19 339 LEU A C 1
ATOM 2686 O O . LEU A 1 339 ? 18.782 2.288 -6.707 1.00 93.19 339 LEU A O 1
ATOM 2690 N N . THR A 1 340 ? 18.699 2.838 -4.531 1.00 91.19 340 THR A N 1
ATOM 2691 C CA . THR A 1 340 ? 19.616 1.791 -4.054 1.00 91.19 340 THR A CA 1
ATOM 2692 C C . THR A 1 340 ? 18.882 0.574 -3.491 1.00 91.19 340 THR A C 1
ATOM 2694 O O . THR A 1 340 ? 19.514 -0.303 -2.910 1.00 91.19 340 THR A O 1
ATOM 2697 N N . GLU A 1 341 ? 17.553 0.534 -3.589 1.00 91.00 341 GLU A N 1
ATOM 2698 C CA . GLU A 1 341 ? 16.748 -0.557 -3.051 1.00 91.00 341 GLU A CA 1
ATOM 2699 C C . GLU A 1 341 ? 17.000 -1.850 -3.860 1.00 91.00 341 GLU A C 1
ATOM 2701 O O . GLU A 1 341 ? 16.721 -1.867 -5.066 1.00 91.00 341 GLU A O 1
ATOM 2706 N N . PRO A 1 342 ? 17.458 -2.952 -3.225 1.00 88.81 342 PRO A N 1
ATOM 2707 C CA . PRO A 1 342 ? 17.912 -4.144 -3.943 1.00 88.81 342 PRO A CA 1
ATOM 2708 C C . PRO A 1 342 ? 16.864 -4.736 -4.884 1.00 88.81 342 PRO A C 1
ATOM 2710 O O . PRO A 1 342 ? 17.204 -5.146 -5.987 1.00 88.81 342 PRO A O 1
ATOM 2713 N N . SER A 1 343 ? 15.580 -4.716 -4.516 1.00 88.62 343 SER A N 1
ATOM 2714 C CA . SER A 1 343 ? 14.501 -5.271 -5.349 1.00 88.62 343 SER A CA 1
ATOM 2715 C C . SER A 1 343 ? 14.437 -4.747 -6.789 1.00 88.62 343 SER A C 1
ATOM 2717 O O . SER A 1 343 ? 13.983 -5.492 -7.649 1.00 88.62 343 SER A O 1
ATOM 2719 N N . TYR A 1 344 ? 14.913 -3.527 -7.075 1.00 86.25 344 TYR A N 1
ATOM 2720 C CA . TYR A 1 344 ? 14.955 -2.995 -8.446 1.00 86.25 344 TYR A CA 1
ATOM 2721 C C . TYR A 1 344 ? 16.142 -3.511 -9.270 1.00 86.25 344 TYR A C 1
ATOM 2723 O O . TYR A 1 344 ? 16.084 -3.471 -10.501 1.00 86.25 344 TYR A O 1
ATOM 2731 N N . ALA A 1 345 ? 17.201 -3.971 -8.596 1.00 70.50 345 ALA A N 1
ATOM 2732 C CA . ALA A 1 345 ? 18.471 -4.397 -9.180 1.00 70.50 345 ALA A CA 1
ATOM 2733 C C . ALA A 1 345 ? 18.693 -5.919 -9.131 1.00 70.50 345 ALA A C 1
ATOM 2735 O O . ALA A 1 345 ? 19.399 -6.450 -9.982 1.00 70.50 345 ALA A O 1
ATOM 2736 N N . MET A 1 346 ? 18.094 -6.631 -8.168 1.00 60.84 346 MET A N 1
ATOM 2737 C CA . MET A 1 346 ? 18.348 -8.052 -7.872 1.00 60.84 346 MET A CA 1
ATOM 2738 C C . MET A 1 346 ? 17.807 -9.045 -8.909 1.00 60.84 346 MET A C 1
ATOM 2740 O O . MET A 1 346 ? 17.560 -10.198 -8.583 1.00 60.84 346 MET A O 1
ATOM 2744 N N . GLY A 1 347 ? 17.614 -8.642 -10.162 1.00 54.06 347 GLY A N 1
ATOM 2745 C CA . GLY A 1 347 ? 17.299 -9.599 -11.223 1.00 54.06 347 GLY A CA 1
ATOM 2746 C C . GLY A 1 347 ? 15.991 -10.374 -11.034 1.00 54.06 347 GLY A C 1
ATOM 2747 O O . GLY A 1 347 ? 15.752 -11.341 -11.731 1.00 54.06 347 GLY A O 1
ATOM 2748 N N . GLY A 1 348 ? 15.141 -9.904 -10.129 1.00 51.97 348 GLY A N 1
ATOM 2749 C CA . GLY A 1 348 ? 13.734 -10.201 -10.039 1.00 51.97 348 GLY A CA 1
ATOM 2750 C C . GLY A 1 348 ? 13.279 -11.558 -9.500 1.00 51.97 348 GLY A C 1
ATOM 2751 O O . GLY A 1 348 ? 13.993 -12.539 -9.344 1.00 51.97 348 GLY A O 1
ATOM 2752 N N . LEU A 1 349 ? 11.995 -11.571 -9.178 1.00 55.97 349 LEU A N 1
ATOM 2753 C CA . LEU A 1 349 ? 11.109 -12.705 -9.297 1.00 55.97 349 LEU A CA 1
ATOM 2754 C C . LEU A 1 349 ? 11.358 -13.410 -10.638 1.00 55.97 349 LEU A C 1
ATOM 2756 O O . LEU A 1 349 ? 10.765 -13.023 -11.643 1.00 55.97 349 LEU A O 1
ATOM 2760 N N . LEU A 1 350 ? 12.208 -14.445 -10.567 1.00 44.25 350 LEU A N 1
ATOM 2761 C CA . LEU A 1 350 ? 12.793 -15.280 -11.635 1.00 44.25 350 LEU A CA 1
ATOM 2762 C C . LEU A 1 350 ? 14.143 -14.796 -12.154 1.00 44.25 350 LEU A C 1
ATOM 2764 O O . LEU A 1 350 ? 14.150 -13.890 -13.015 1.00 44.25 350 LEU A O 1
#

Mean predicted aligned error: 5.39 Å

Sequence (350 aa):
MDDIDAGTDTIEEAKRLLRDTDLVLQSRSLRLNAGKTKILSAIEAFQHFRVRDTRVLDKIESYLDSLPKGAPAADRALSIFARAVDKKYSQGYFKNGNGEKILKRTIGILNKYSFRLPDALFAAVVRLHPNLRDSALRNASICGFRREEFQAVDSVFRLGLVCDDYFRMVLAKRLVEAKIHYDGTEVASLKGILDVFPLDEMAPAYGALWLLSRYGLPTTLFSAITRCERIWMNDETLSRLVAGLWPRLAEDKTLAPKAANYLRNRLLPKGQSLLEFHLDIATVSTGYSRFKSILHAKNDSLPLKCGHDKFLMIQSVLRSTSAPTGDKAKLEKIHTQILTEPSYAMGGLL

Foldseek 3Di:
DPDDDDDDPDPVVVVVVQVVVQVVLVVVVHGDPPVPDDDDDPVRCCVQVVVVLVVVLVVLLVVLVPDPQPDPVNVVSLVVLLVVLVVCVVVVVLVHHCSVVSVLSNLVSCLVNLHAHDLVVLLCCCQPPPPNVLSSLSSCQQNAPDPSNLCSNLVCLVVVSDDDLVSLLSNLQSLLLGHHDPPPCVLVSVLSSLVSQDLQDDSSLLSNLSNCLQFAQLVRSLVSCVVNLVPQLVDLVSLLSLLLSLLRNVVPVVRNVVSLVVSCVRRDPNSNVSNVLLVCLQEPLVSCVVCLVVLLQFQPSTNQRDRPSSVSSLSSNLNHPNHDPVSNVSSCVRRVSSVVRCSNPVNGSD

Radius of gyration: 24.28 Å; Cα contacts (8 Å, |Δi|>4): 399; chains: 1; bounding box: 63×42×62 Å

Nearest PDB structures (foldseek):
  8a61-assembly1_F  TM=2.731E-01  e=3.148E-01  Saccharomyces cerevisiae
  5a31-assembly1_F  TM=2.795E-01  e=3.869E-01  Homo sapiens
  9gaw-assembly1_J  TM=2.914E-01  e=5.847E-01  Homo sapiens
  4r7s-assembly1_A  TM=3.618E-01  e=1.391E+00  Parabacteroides merdae ATCC 43184
  5g05-assembly1_H  TM=2.617E-01  e=1.391E+00  Homo sapiens